Protein AF-A0AAE0ZRP4-F1 (afdb_monomer)

pLDDT: mean 75.65, std 22.18, range [25.92, 97.31]

Secondary structure (DSSP, 8-state):
------SSSTTTSGGG---S---HHHHHHHHHHHHHHHHHTTS------S--------------TTHHHHHHHHHHHHHHHHHHHHHHHSHHHHHHHHHHHGGG---HHHHHHTTT--HHHHHHHHHHIIIIIHHHHHHHHHHHHH-HHHHHHHHHHHHHHHHHHHHHHTT-S-HHHHHHHHHHHHHHHHHHHHHHHHHH-HHHHHHHHHHHHHTS-HHHHHTTT---HHHHHH--------THHHHHHHHHHHHHHTSSS--

Organism: NCBI:txid231223

Foldseek 3Di:
DDDDQDDPCLLQVVPPDPDPDRDLLNVLLVVLVVVVVVVVPVDDDDDDDDDDPDDDDDDDDDDDPPVVVVVVLVSSLVSVLVSLVSCLVPVLSSLVSLVVCLVVDPDLVSVLCVLWFDSQLLCLLSVLCSVPPSVVCSVQVSQLSPDVLLSVLVVQLVVLSVVLSVCVVVVPDDSVVSSVSSLVSLVSSLVSSLVSLCVSPVVSSLSSLLNSLSRGDPVSNVVPPDHHPSCVVRVDPPPCVPPVVVVVVVVVVVVVVVPPPDD

Structure (mmCIF, N/CA/C/O backbone):
data_AF-A0AAE0ZRP4-F1
#
_entry.id   AF-A0AAE0ZRP4-F1
#
loop_
_atom_site.group_PDB
_atom_site.id
_atom_site.type_symbol
_atom_site.label_atom_id
_atom_site.label_alt_id
_atom_site.label_comp_id
_atom_site.label_asym_id
_atom_site.label_entity_id
_atom_site.label_seq_id
_atom_site.pdbx_PDB_ins_code
_atom_site.Cartn_x
_atom_site.Cartn_y
_atom_site.Cartn_z
_atom_site.occupancy
_atom_site.B_iso_or_equiv
_atom_site.auth_seq_id
_atom_site.auth_comp_id
_atom_site.auth_asym_id
_atom_site.auth_atom_id
_atom_site.pdbx_PDB_model_num
ATOM 1 N N . MET A 1 1 ? -15.972 22.258 -17.748 1.00 25.92 1 MET A N 1
ATOM 2 C CA . MET A 1 1 ? -16.116 21.968 -16.303 1.00 25.92 1 MET A CA 1
ATOM 3 C C . MET A 1 1 ? -15.035 20.957 -15.938 1.00 25.92 1 MET A C 1
ATOM 5 O O . MET A 1 1 ? -15.172 19.786 -16.259 1.00 25.92 1 MET A O 1
ATOM 9 N N . GLY A 1 2 ? -13.890 21.456 -15.457 1.00 27.70 2 GLY A N 1
ATOM 10 C CA . GLY A 1 2 ? -12.625 20.715 -15.356 1.00 27.70 2 GLY A CA 1
ATOM 11 C C . GLY A 1 2 ? -12.589 19.756 -14.168 1.00 27.70 2 GLY A C 1
ATOM 12 O O . GLY A 1 2 ? -12.833 20.156 -13.035 1.00 27.70 2 GLY A O 1
ATOM 13 N N . SER A 1 3 ? -12.315 18.486 -14.448 1.00 26.16 3 SER A N 1
ATOM 14 C CA . SER A 1 3 ? -12.360 17.375 -13.498 1.00 26.16 3 SER A CA 1
ATOM 15 C C . SER A 1 3 ? -10.962 17.105 -12.936 1.00 26.16 3 SER A C 1
ATOM 17 O O . SER A 1 3 ? -10.130 16.477 -13.590 1.00 26.16 3 SER A O 1
ATOM 19 N N . THR A 1 4 ? -10.692 17.570 -11.719 1.00 29.89 4 THR A N 1
ATOM 20 C CA . THR A 1 4 ? -9.491 17.236 -10.945 1.00 29.89 4 THR A CA 1
ATOM 21 C C . THR A 1 4 ? -9.508 15.744 -10.594 1.00 29.89 4 THR A C 1
ATOM 23 O O . THR A 1 4 ? -10.299 15.276 -9.784 1.00 29.89 4 THR A O 1
ATOM 26 N N . SER A 1 5 ? -8.665 14.960 -11.266 1.00 32.69 5 SER A N 1
ATOM 27 C CA . SER A 1 5 ? -8.524 13.512 -11.069 1.00 32.69 5 SER A CA 1
ATOM 28 C C . SER A 1 5 ? -7.113 13.183 -10.596 1.00 32.69 5 SER A C 1
ATOM 30 O O . SER A 1 5 ? -6.273 12.805 -11.403 1.00 32.69 5 SER A O 1
ATOM 32 N N . PHE A 1 6 ? -6.836 13.346 -9.306 1.00 32.44 6 PHE A N 1
ATOM 33 C CA . PHE A 1 6 ? -5.519 13.051 -8.736 1.00 32.44 6 PHE A CA 1
ATOM 34 C C . PHE A 1 6 ? -5.673 12.645 -7.279 1.00 32.44 6 PHE A C 1
ATOM 36 O O . PHE A 1 6 ? -5.702 13.496 -6.398 1.00 32.44 6 PHE A O 1
ATOM 43 N N . SER A 1 7 ? -5.817 11.354 -6.994 1.00 31.91 7 SER A N 1
ATOM 44 C CA . SER A 1 7 ? -5.873 10.909 -5.596 1.00 31.91 7 SER A CA 1
ATOM 45 C C . SER A 1 7 ? -5.348 9.498 -5.404 1.00 31.91 7 SER A C 1
ATOM 47 O O . SER A 1 7 ? -5.953 8.710 -4.702 1.00 31.91 7 SER A O 1
ATOM 49 N N . PHE A 1 8 ? -4.212 9.171 -6.013 1.00 34.56 8 PHE A N 1
ATOM 50 C CA . PHE A 1 8 ? -3.500 7.940 -5.640 1.00 34.56 8 PHE A CA 1
ATOM 51 C C . PHE A 1 8 ? -2.034 7.882 -5.989 1.00 34.56 8 PHE A C 1
ATOM 53 O O . PHE A 1 8 ? -1.226 7.229 -5.345 1.00 34.56 8 PHE A O 1
ATOM 60 N N . LEU A 1 9 ? -1.693 8.773 -6.882 1.00 37.59 9 LEU A N 1
ATOM 61 C CA . LEU A 1 9 ? -0.460 9.508 -6.893 1.00 37.59 9 LEU A CA 1
ATOM 62 C C . LEU A 1 9 ? -0.279 10.432 -5.661 1.00 37.59 9 LEU A C 1
ATOM 64 O O . LEU A 1 9 ? 0.295 11.508 -5.767 1.00 37.59 9 LEU A O 1
ATOM 68 N N . LEU A 1 10 ? -0.775 10.035 -4.481 1.00 40.38 10 LEU A N 1
ATOM 69 C CA . LEU A 1 10 ? -0.876 10.880 -3.278 1.00 40.38 10 LEU A CA 1
ATOM 70 C C . LEU A 1 10 ? 0.331 10.802 -2.330 1.00 40.38 10 LEU A C 1
ATOM 72 O O . LEU A 1 10 ? 0.399 11.595 -1.398 1.00 40.38 10 LEU A O 1
ATOM 76 N N . ALA A 1 11 ? 1.284 9.900 -2.578 1.00 38.84 11 ALA A N 1
ATOM 77 C CA . ALA A 1 11 ? 2.626 9.986 -1.991 1.00 38.84 11 ALA A CA 1
ATOM 78 C C . ALA A 1 11 ? 3.696 10.372 -3.030 1.00 38.84 11 ALA A C 1
ATOM 80 O O . ALA A 1 11 ? 4.826 10.672 -2.678 1.00 38.84 11 ALA A O 1
ATOM 81 N N . VAL A 1 12 ? 3.356 10.355 -4.322 1.00 38.06 12 VAL A N 1
ATOM 82 C CA . VAL A 1 12 ? 4.357 10.403 -5.391 1.00 38.06 12 VAL A CA 1
ATOM 83 C C . VAL A 1 12 ? 4.143 11.569 -6.359 1.00 38.06 12 VAL A C 1
ATOM 85 O O . VAL A 1 12 ? 5.090 12.270 -6.658 1.00 38.06 12 VAL A O 1
ATOM 88 N N . LEU A 1 13 ? 2.925 11.921 -6.773 1.00 36.78 13 LEU A N 1
ATOM 89 C CA . LEU A 1 13 ? 2.688 13.133 -7.590 1.00 36.78 13 LEU A CA 1
ATOM 90 C C . LEU A 1 13 ? 2.145 14.313 -6.771 1.00 36.78 13 LEU A C 1
ATOM 92 O O . LEU A 1 13 ? 1.850 15.362 -7.334 1.00 36.78 13 LEU A O 1
ATOM 96 N N . SER A 1 14 ? 2.093 14.206 -5.437 1.00 37.19 14 SER A N 1
ATOM 97 C CA . SER A 1 14 ? 1.834 15.355 -4.550 1.00 37.19 14 SER A CA 1
ATOM 98 C C . SER A 1 14 ? 3.056 16.278 -4.385 1.00 37.19 14 SER A C 1
ATOM 100 O O . SER A 1 14 ? 2.974 17.281 -3.675 1.00 37.19 14 SER A O 1
ATOM 102 N N . LEU A 1 15 ? 4.177 16.003 -5.058 1.00 32.97 15 LEU A N 1
ATOM 103 C CA . LEU A 1 15 ? 5.361 16.871 -5.062 1.00 32.97 15 LEU A CA 1
ATOM 104 C C . LEU A 1 15 ? 5.180 18.167 -5.885 1.00 32.97 15 LEU A C 1
ATOM 106 O O . LEU A 1 15 ? 6.114 18.958 -5.967 1.00 32.97 15 LEU A O 1
ATOM 110 N N . CYS A 1 16 ? 4.013 18.414 -6.502 1.00 29.55 16 CYS A N 1
ATOM 111 C CA . CYS A 1 16 ? 3.812 19.553 -7.416 1.00 29.55 16 CYS A CA 1
ATOM 112 C C . CYS A 1 16 ? 2.519 20.376 -7.224 1.00 29.55 16 CYS A C 1
ATOM 114 O O . CYS A 1 16 ? 2.202 21.183 -8.093 1.00 29.55 16 CYS A O 1
ATOM 116 N N . SER A 1 17 ? 1.778 20.248 -6.116 1.00 30.00 17 SER A N 1
ATOM 117 C CA . SER A 1 17 ? 0.580 21.082 -5.885 1.00 30.00 17 SER A CA 1
ATOM 118 C C . SER A 1 17 ? 0.529 21.699 -4.487 1.00 30.00 17 SER A C 1
ATOM 120 O O . SER A 1 17 ? 0.520 21.000 -3.475 1.00 30.00 17 SER A O 1
ATOM 122 N N . SER A 1 18 ? 0.440 23.027 -4.455 1.00 27.05 18 SER A N 1
ATOM 123 C CA . SER A 1 18 ? 0.272 23.907 -3.297 1.00 27.05 18 SER A CA 1
ATOM 124 C C . SER A 1 18 ? -1.152 23.837 -2.722 1.00 27.05 18 SER A C 1
ATOM 126 O O . SER A 1 18 ? -1.921 24.791 -2.796 1.00 27.05 18 SER A O 1
ATOM 128 N N . VAL A 1 19 ? -1.518 22.694 -2.135 1.00 34.12 19 VAL A N 1
ATOM 129 C CA . VAL A 1 19 ? -2.726 22.562 -1.303 1.00 34.12 19 VAL A CA 1
ATOM 130 C C . VAL A 1 19 ? -2.297 22.384 0.151 1.00 34.12 19 VAL A C 1
ATOM 132 O O . VAL A 1 19 ? -1.420 21.584 0.467 1.00 34.12 19 VAL A O 1
ATOM 135 N N . THR A 1 20 ? -2.905 23.160 1.043 1.00 42.53 20 THR A N 1
ATOM 136 C CA . THR A 1 20 ? -2.497 23.409 2.436 1.00 42.53 20 THR A CA 1
ATOM 137 C C . THR A 1 20 ? -2.677 22.232 3.404 1.00 42.53 20 THR A C 1
ATOM 139 O O . THR A 1 20 ? -2.517 22.405 4.610 1.00 42.53 20 THR A O 1
ATOM 142 N N . SER A 1 21 ? -2.953 21.021 2.917 1.00 55.88 21 SER A N 1
ATOM 143 C CA . SER A 1 21 ? -3.041 19.833 3.766 1.00 55.88 21 SER A CA 1
ATOM 144 C C . SER A 1 21 ? -2.499 18.585 3.069 1.00 55.88 21 SER A C 1
ATOM 146 O O . SER A 1 21 ? -3.222 17.868 2.380 1.00 55.88 21 SER A O 1
ATOM 148 N N . GLN A 1 22 ? -1.202 18.337 3.248 1.00 70.44 22 GLN A N 1
ATOM 149 C CA . GLN A 1 22 ? -0.536 17.113 2.798 1.00 70.44 22 GLN A CA 1
ATOM 150 C C . GLN A 1 22 ? -1.009 15.910 3.632 1.00 70.44 22 GLN A C 1
ATOM 152 O O . GLN A 1 22 ? -1.169 16.031 4.850 1.00 70.44 22 GLN A O 1
ATOM 157 N N . SER A 1 23 ? -1.204 14.754 2.989 1.00 85.88 23 SER A N 1
ATOM 158 C CA . SER A 1 23 ? -1.523 13.488 3.670 1.00 85.88 23 SER A CA 1
ATOM 159 C C . SER A 1 23 ? -0.407 13.077 4.635 1.00 85.88 23 SER A C 1
ATOM 161 O O . SER A 1 23 ? 0.751 13.487 4.484 1.00 85.88 23 SER A O 1
ATOM 163 N N . VAL A 1 24 ? -0.716 12.230 5.621 1.00 87.62 24 VAL A N 1
ATOM 164 C CA . VAL A 1 24 ? 0.313 11.679 6.522 1.00 87.62 24 VAL A CA 1
ATOM 165 C C . VAL A 1 24 ? 1.392 10.924 5.740 1.00 87.62 24 VAL A C 1
ATOM 167 O O . VAL A 1 24 ? 2.578 11.119 6.006 1.00 87.62 24 VAL A O 1
ATOM 170 N N . ALA A 1 25 ? 1.004 10.156 4.717 1.00 84.94 25 ALA A N 1
ATOM 171 C CA . ALA A 1 25 ? 1.939 9.448 3.840 1.00 84.94 25 ALA A CA 1
ATOM 172 C C . ALA A 1 25 ? 2.950 10.400 3.179 1.00 84.94 25 ALA A C 1
ATOM 174 O O . ALA A 1 25 ? 4.154 10.140 3.222 1.00 84.94 25 ALA A O 1
ATOM 175 N N . GLN A 1 26 ? 2.474 11.516 2.612 1.00 84.25 26 GLN A N 1
ATOM 176 C CA . GLN A 1 26 ? 3.333 12.505 1.958 1.00 84.25 26 GLN A CA 1
ATOM 177 C C . GLN A 1 26 ? 4.245 13.206 2.964 1.00 84.25 26 GLN A C 1
ATOM 179 O O . GLN A 1 26 ? 5.432 13.391 2.707 1.00 84.25 26 GLN A O 1
ATOM 184 N N . ASN A 1 27 ? 3.705 13.575 4.125 1.00 88.19 27 ASN A N 1
ATOM 185 C CA . ASN A 1 27 ? 4.479 14.213 5.182 1.00 88.19 27 ASN A CA 1
ATOM 186 C C . ASN A 1 27 ? 5.629 13.318 5.669 1.00 88.19 27 ASN A C 1
ATOM 188 O O . ASN A 1 27 ? 6.740 13.808 5.876 1.00 88.19 27 ASN A O 1
ATOM 192 N N . CYS A 1 28 ? 5.372 12.019 5.832 1.00 90.88 28 CYS A N 1
ATOM 193 C CA . CYS A 1 28 ? 6.386 11.054 6.247 1.00 90.88 28 CYS A CA 1
ATOM 194 C C . CYS A 1 28 ? 7.421 10.791 5.155 1.00 90.88 28 CYS A C 1
ATOM 196 O O . CYS A 1 28 ? 8.613 10.776 5.454 1.00 90.88 28 CYS A O 1
ATOM 198 N N . LEU A 1 29 ? 7.002 10.703 3.890 1.00 89.06 29 LEU A N 1
ATOM 199 C CA . LEU A 1 29 ? 7.938 10.597 2.773 1.00 89.06 29 LEU A CA 1
ATOM 200 C C . LEU A 1 29 ? 8.833 11.842 2.665 1.00 89.06 29 LEU A C 1
ATOM 202 O O . LEU A 1 29 ? 10.046 11.723 2.531 1.00 89.06 29 LEU A O 1
ATOM 206 N N . ASN A 1 30 ? 8.260 13.042 2.784 1.00 87.00 30 ASN A N 1
ATOM 207 C CA . ASN A 1 30 ? 9.013 14.299 2.754 1.00 87.00 30 ASN A CA 1
ATOM 208 C C . ASN A 1 30 ? 9.998 14.409 3.930 1.00 87.00 30 ASN A C 1
ATOM 210 O O . ASN A 1 30 ? 11.083 14.970 3.783 1.00 87.00 30 ASN A O 1
ATOM 214 N N . ALA A 1 31 ? 9.633 13.910 5.114 1.00 86.31 31 ALA A N 1
ATOM 215 C CA . ALA A 1 31 ? 10.554 13.828 6.246 1.00 86.31 31 ALA A CA 1
ATOM 216 C C . ALA A 1 31 ? 11.706 12.856 5.956 1.00 86.31 31 ALA A C 1
ATOM 218 O O . ALA A 1 31 ? 12.861 13.198 6.182 1.00 86.31 31 ALA A O 1
ATOM 219 N N . GLN A 1 32 ? 11.403 11.697 5.377 1.00 85.94 32 GLN A N 1
ATOM 220 C CA . GLN A 1 32 ? 12.401 10.694 5.029 1.00 85.94 32 GLN A CA 1
ATOM 221 C C . GLN A 1 32 ? 13.373 11.169 3.946 1.00 85.94 32 GLN A C 1
ATOM 223 O O . GLN A 1 32 ? 14.578 11.013 4.108 1.00 85.94 32 GLN A O 1
ATOM 228 N N . ILE A 1 33 ? 12.878 11.811 2.884 1.00 84.88 33 ILE A N 1
ATOM 229 C CA . ILE A 1 33 ? 13.731 12.402 1.843 1.00 84.88 33 ILE A CA 1
ATOM 230 C C . ILE A 1 33 ? 14.677 13.439 2.461 1.00 84.88 33 ILE A C 1
ATOM 232 O O . ILE A 1 33 ? 15.867 13.427 2.164 1.00 84.88 33 ILE A O 1
ATOM 236 N N . ARG A 1 34 ? 14.178 14.305 3.357 1.00 84.62 34 ARG A N 1
ATOM 237 C CA . ARG A 1 34 ? 15.021 15.298 4.042 1.00 84.62 34 ARG A CA 1
ATOM 238 C C . ARG A 1 34 ? 16.099 14.659 4.916 1.00 84.62 34 ARG A C 1
ATOM 240 O O . ARG A 1 34 ? 17.236 15.107 4.854 1.00 84.62 34 ARG A O 1
ATOM 247 N N . ASN A 1 35 ? 15.763 13.623 5.682 1.00 83.06 35 ASN A N 1
ATOM 248 C CA . ASN A 1 35 ? 16.735 12.929 6.533 1.00 83.06 35 ASN A CA 1
ATOM 249 C C . ASN A 1 35 ? 17.804 12.216 5.688 1.00 83.06 35 ASN A C 1
ATOM 251 O O . ASN A 1 35 ? 18.991 12.379 5.937 1.00 83.06 35 ASN A O 1
ATOM 255 N N . ASN A 1 36 ? 17.394 11.539 4.611 1.00 78.94 36 ASN A N 1
ATOM 256 C CA . ASN A 1 36 ? 18.314 10.862 3.693 1.00 78.94 36 ASN A CA 1
ATOM 257 C C . ASN A 1 36 ? 19.292 11.832 3.000 1.00 78.94 36 ASN A C 1
ATOM 259 O O . ASN A 1 36 ? 20.404 11.436 2.663 1.00 78.94 36 ASN A O 1
ATOM 263 N N . LEU A 1 37 ? 18.882 13.084 2.755 1.00 75.31 37 LEU A N 1
ATOM 264 C CA . LEU A 1 37 ? 19.761 14.122 2.202 1.00 75.31 37 LEU A CA 1
ATOM 265 C C . LEU A 1 37 ? 20.770 14.638 3.235 1.00 75.31 37 LEU A C 1
ATOM 267 O O . LEU A 1 37 ? 21.893 14.952 2.865 1.00 75.31 37 LEU A O 1
ATOM 271 N N . GLN A 1 38 ? 20.388 14.712 4.511 1.00 72.12 38 GLN A N 1
ATOM 272 C CA . GLN A 1 38 ? 21.292 15.133 5.586 1.00 72.12 38 GLN A CA 1
ATOM 273 C C . GLN A 1 38 ? 22.353 14.070 5.888 1.00 72.12 38 GLN A C 1
ATOM 275 O O . GLN A 1 38 ? 23.510 14.420 6.099 1.00 72.12 38 GLN A O 1
ATOM 280 N N . ASP A 1 39 ? 21.989 12.787 5.833 1.00 61.59 39 ASP A N 1
ATOM 281 C CA . ASP A 1 39 ? 22.931 11.680 6.039 1.00 61.59 39 ASP A CA 1
ATOM 282 C C . ASP A 1 39 ? 23.940 11.540 4.880 1.00 61.59 39 ASP A C 1
ATOM 284 O O . ASP A 1 39 ? 25.055 11.066 5.081 1.00 61.59 39 ASP A O 1
ATOM 288 N N . ALA A 1 40 ? 23.575 11.976 3.667 1.00 59.00 40 ALA A N 1
ATOM 289 C CA . ALA A 1 40 ? 24.455 11.955 2.496 1.00 59.00 40 ALA A CA 1
ATOM 290 C C . ALA A 1 40 ? 25.493 13.095 2.483 1.00 59.00 40 ALA A C 1
ATOM 292 O O . ALA A 1 40 ? 26.534 12.952 1.850 1.00 59.00 40 ALA A O 1
ATOM 293 N N . ASP A 1 41 ? 25.234 14.201 3.187 1.00 53.12 41 ASP A N 1
ATOM 294 C CA . ASP A 1 41 ? 26.126 15.373 3.263 1.00 53.12 41 ASP A CA 1
ATOM 295 C C . ASP A 1 41 ? 27.175 15.243 4.396 1.00 53.12 41 ASP A C 1
ATOM 297 O O . ASP A 1 41 ? 27.969 16.150 4.646 1.00 53.12 41 ASP A O 1
ATOM 301 N N . GLY A 1 42 ? 27.192 14.096 5.092 1.00 49.53 42 GLY A N 1
ATOM 302 C CA . GLY A 1 42 ? 28.190 13.742 6.108 1.00 49.53 42 GLY A CA 1
ATOM 303 C C . GLY A 1 42 ? 29.550 13.304 5.547 1.00 49.53 42 GLY A C 1
ATOM 304 O O . GLY A 1 42 ? 30.520 13.284 6.299 1.00 49.53 42 GLY A O 1
ATOM 305 N N . ASP A 1 43 ? 29.637 13.022 4.242 1.00 45.03 43 ASP A N 1
ATOM 306 C CA . ASP A 1 43 ? 30.870 12.684 3.525 1.00 45.03 43 ASP A CA 1
ATOM 307 C C . ASP A 1 43 ? 30.964 13.500 2.214 1.00 45.03 43 ASP A C 1
ATOM 309 O O . ASP A 1 43 ? 30.432 13.121 1.177 1.00 45.03 43 ASP A O 1
ATOM 313 N N . ASN A 1 44 ? 31.721 14.603 2.258 1.00 35.88 44 ASN A N 1
ATOM 314 C CA . ASN A 1 44 ? 32.228 15.403 1.126 1.00 35.88 44 ASN A CA 1
ATOM 315 C C . ASN A 1 44 ? 31.249 16.231 0.241 1.00 35.88 44 ASN A C 1
ATOM 317 O O . ASN A 1 44 ? 30.710 15.758 -0.750 1.00 35.88 44 ASN A O 1
ATOM 321 N N . ILE A 1 45 ? 31.321 17.555 0.456 1.00 38.94 45 ILE A N 1
ATOM 322 C CA . ILE A 1 45 ? 31.644 18.599 -0.549 1.00 38.94 45 ILE A CA 1
ATOM 323 C C . ILE A 1 45 ? 30.603 18.910 -1.663 1.00 38.94 45 ILE A C 1
ATOM 325 O O . ILE A 1 45 ? 30.464 18.209 -2.657 1.00 38.94 45 ILE A O 1
ATOM 329 N N . ILE A 1 46 ? 30.092 20.152 -1.574 1.00 39.97 46 ILE A N 1
ATOM 330 C CA . ILE A 1 46 ? 29.624 21.065 -2.646 1.00 3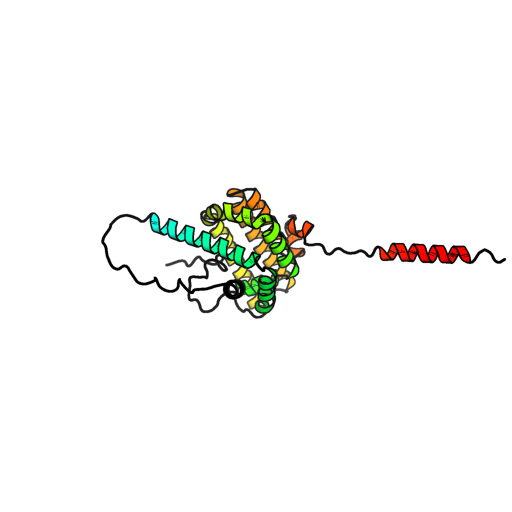9.97 46 ILE A CA 1
ATOM 331 C C . ILE A 1 46 ? 28.228 20.794 -3.235 1.00 39.97 46 ILE A C 1
ATOM 333 O O . ILE A 1 46 ? 28.032 20.230 -4.305 1.00 39.97 46 ILE A O 1
ATOM 337 N N . ASN A 1 47 ? 27.252 21.395 -2.556 1.00 45.94 47 ASN A N 1
ATOM 338 C CA . ASN A 1 47 ? 26.314 22.391 -3.080 1.00 45.94 47 ASN A CA 1
ATOM 339 C C . ASN A 1 47 ? 26.467 22.739 -4.582 1.00 45.94 47 ASN A C 1
ATOM 341 O O . ASN A 1 47 ? 27.170 23.685 -4.941 1.00 45.94 47 ASN A O 1
ATOM 345 N N . ASN A 1 48 ? 25.760 22.023 -5.456 1.00 37.97 48 ASN A N 1
ATOM 346 C CA . ASN A 1 48 ? 25.357 22.561 -6.753 1.00 37.97 48 ASN A CA 1
ATOM 347 C C . ASN A 1 48 ? 24.135 21.805 -7.289 1.00 37.97 48 ASN A C 1
ATOM 349 O O . ASN A 1 48 ? 24.277 20.712 -7.827 1.00 37.97 48 ASN A O 1
ATOM 353 N N . ASN A 1 49 ? 22.937 22.363 -7.076 1.00 37.66 49 ASN A N 1
ATOM 354 C CA . ASN A 1 49 ? 21.811 22.360 -8.031 1.00 37.66 49 ASN A CA 1
ATOM 355 C C . ASN A 1 49 ? 20.538 22.956 -7.408 1.00 37.66 49 ASN A C 1
ATOM 357 O O . ASN A 1 49 ? 19.469 22.353 -7.395 1.00 37.66 49 ASN A O 1
ATOM 361 N N . ASN A 1 50 ? 20.645 24.199 -6.943 1.00 39.97 50 ASN A N 1
ATOM 362 C CA . ASN A 1 50 ? 19.502 25.099 -6.843 1.00 39.97 50 ASN A CA 1
ATOM 363 C C . ASN A 1 50 ? 19.882 26.375 -7.586 1.00 39.97 50 ASN A C 1
ATOM 365 O O . ASN A 1 50 ? 20.460 27.274 -6.987 1.00 39.97 50 ASN A O 1
ATOM 369 N N . ASN A 1 51 ? 19.662 26.380 -8.905 1.00 40.00 51 ASN A N 1
ATOM 370 C CA . ASN A 1 51 ? 19.366 27.552 -9.738 1.00 40.00 51 ASN A CA 1
ATOM 371 C C . ASN A 1 51 ? 19.435 27.156 -11.218 1.00 40.00 51 ASN A C 1
ATOM 373 O O . ASN A 1 51 ? 20.458 27.359 -11.863 1.00 40.00 51 ASN A O 1
ATOM 377 N N . ASN A 1 52 ? 18.340 26.624 -11.771 1.00 32.50 52 ASN A N 1
ATOM 378 C CA . ASN A 1 52 ? 18.001 26.941 -13.162 1.00 32.50 52 ASN A CA 1
ATOM 379 C C . ASN A 1 52 ? 16.506 26.739 -13.465 1.00 32.50 52 ASN A C 1
ATOM 381 O O . ASN A 1 52 ? 16.107 25.903 -14.267 1.00 32.50 52 ASN A O 1
ATOM 385 N N . LEU A 1 53 ? 15.667 27.525 -12.793 1.00 35.78 53 LEU A N 1
ATOM 386 C CA . LEU A 1 53 ? 14.301 27.817 -13.233 1.00 35.78 53 LEU A CA 1
ATOM 387 C C . LEU A 1 53 ? 14.232 29.326 -13.465 1.00 35.78 53 LEU A C 1
ATOM 389 O O . LEU A 1 53 ? 13.735 30.057 -12.619 1.00 35.78 53 LEU A O 1
ATOM 393 N N . ASN A 1 54 ? 14.871 29.783 -14.546 1.00 37.09 54 ASN A N 1
ATOM 394 C CA . ASN A 1 54 ? 14.601 31.053 -15.226 1.00 37.09 54 ASN A CA 1
ATOM 395 C C . ASN A 1 54 ? 15.522 31.190 -16.448 1.00 37.09 54 ASN A C 1
ATOM 397 O O . ASN A 1 54 ? 16.499 31.931 -16.410 1.00 37.09 54 ASN A O 1
ATOM 401 N N . ASN A 1 55 ? 15.198 30.498 -17.539 1.00 36.97 55 ASN A N 1
ATOM 402 C CA . ASN A 1 55 ? 15.342 31.070 -18.875 1.00 36.97 55 ASN A CA 1
ATOM 403 C C . ASN A 1 55 ? 14.530 30.235 -19.866 1.00 36.97 55 ASN A C 1
ATOM 405 O O . ASN A 1 55 ? 14.709 29.025 -19.918 1.00 36.97 55 ASN A O 1
ATOM 409 N N . ASP A 1 56 ? 13.592 30.878 -20.557 1.00 34.44 56 ASP A N 1
ATOM 410 C CA . ASP A 1 56 ? 13.468 30.822 -22.019 1.00 34.44 56 ASP A CA 1
ATOM 411 C C . ASP A 1 56 ? 12.138 31.460 -22.429 1.00 34.44 56 ASP A C 1
ATOM 413 O O . ASP A 1 56 ? 11.083 30.832 -22.518 1.00 34.44 56 ASP A O 1
ATOM 417 N N . ASN A 1 57 ? 12.213 32.769 -22.671 1.00 40.53 57 ASN A N 1
ATOM 418 C CA . ASN A 1 57 ? 11.252 33.469 -23.504 1.00 40.53 57 ASN A CA 1
ATOM 419 C C . ASN A 1 57 ? 11.679 33.313 -24.970 1.00 40.53 57 ASN A C 1
ATOM 421 O O . ASN A 1 57 ? 12.798 33.667 -25.328 1.00 40.53 57 ASN A O 1
ATOM 425 N N . ASN A 1 58 ? 10.713 32.909 -25.795 1.00 41.56 58 ASN A N 1
ATOM 426 C CA . ASN A 1 58 ? 10.652 33.055 -27.250 1.00 41.56 58 ASN A CA 1
ATOM 427 C C . ASN A 1 58 ? 11.739 32.371 -28.095 1.00 41.56 58 ASN A C 1
ATOM 429 O O . ASN A 1 58 ? 12.767 32.961 -28.411 1.00 41.56 58 ASN A O 1
ATOM 433 N N . ASN A 1 59 ? 11.356 31.251 -28.718 1.00 40.56 59 ASN A N 1
ATOM 434 C CA .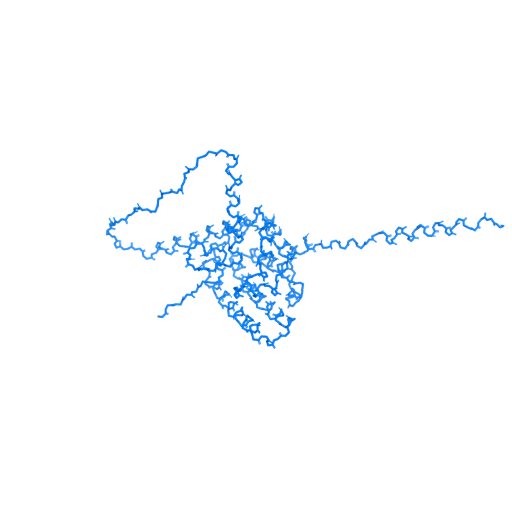 ASN A 1 59 ? 11.262 31.282 -30.174 1.00 40.56 59 ASN A CA 1
ATOM 435 C C . ASN A 1 59 ? 10.162 30.378 -30.740 1.00 40.56 59 ASN A C 1
ATOM 437 O O . ASN A 1 59 ? 9.919 29.258 -30.306 1.00 40.56 59 ASN A O 1
ATOM 441 N N . ASN A 1 60 ? 9.504 30.973 -31.724 1.00 53.22 60 ASN A N 1
ATOM 442 C CA . ASN A 1 60 ? 8.390 30.522 -32.534 1.00 53.22 60 ASN A CA 1
ATOM 443 C C . ASN A 1 60 ? 8.710 29.185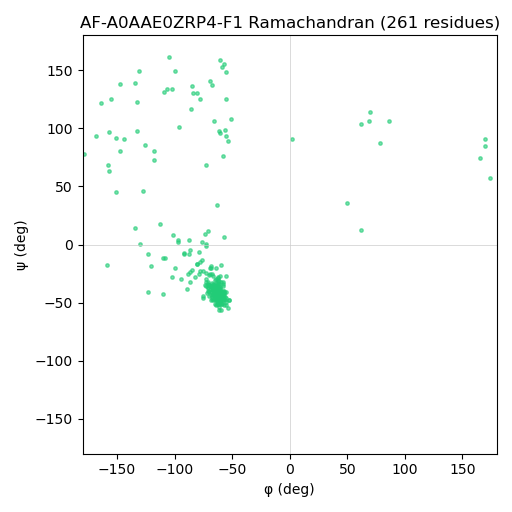 -33.232 1.00 53.22 60 ASN A C 1
ATOM 445 O O . ASN A 1 60 ? 9.696 29.095 -33.963 1.00 53.22 60 ASN A O 1
ATOM 449 N N . GLY A 1 61 ? 7.869 28.171 -33.038 1.00 35.12 61 GLY A N 1
ATOM 450 C CA . GLY A 1 61 ? 8.037 26.850 -33.640 1.00 35.12 61 GLY A CA 1
ATOM 451 C C . GLY A 1 61 ? 6.780 26.012 -33.469 1.00 35.12 61 GLY A C 1
ATOM 452 O O . GLY A 1 61 ? 6.575 25.381 -32.439 1.00 35.12 61 GLY A O 1
ATOM 453 N N . ASN A 1 62 ? 5.922 26.079 -34.482 1.00 51.84 62 ASN A N 1
ATOM 454 C CA . ASN A 1 62 ? 4.787 25.193 -34.700 1.00 51.84 62 ASN A CA 1
ATOM 455 C C . ASN A 1 62 ? 5.270 23.724 -34.721 1.00 51.84 62 ASN A C 1
ATOM 457 O O . ASN A 1 62 ? 6.378 23.474 -35.187 1.00 51.84 62 ASN A O 1
ATOM 461 N N . ASP A 1 63 ? 4.416 22.802 -34.269 1.00 54.28 63 ASP A N 1
ATOM 462 C CA . ASP A 1 63 ? 4.629 21.353 -34.072 1.00 54.28 63 ASP A CA 1
ATOM 463 C C . ASP A 1 63 ? 5.231 20.946 -32.712 1.00 54.28 63 ASP A C 1
ATOM 465 O O . ASP A 1 63 ? 6.423 21.114 -32.484 1.00 54.28 63 ASP A O 1
ATOM 469 N N . ASN A 1 64 ? 4.402 20.367 -31.817 1.00 44.69 64 ASN A N 1
ATOM 470 C CA . ASN A 1 64 ? 4.703 19.157 -31.011 1.00 44.69 64 ASN A CA 1
ATOM 471 C C . ASN A 1 64 ? 3.734 18.936 -29.824 1.00 44.69 64 ASN A C 1
ATOM 473 O O . ASN A 1 64 ? 4.116 19.022 -28.660 1.00 44.69 64 ASN A O 1
ATOM 477 N N . ASN A 1 65 ? 2.499 18.497 -30.096 1.00 46.53 65 ASN A N 1
ATOM 478 C CA . ASN A 1 65 ? 1.604 17.946 -29.056 1.00 46.53 65 ASN A CA 1
ATOM 479 C C . ASN A 1 65 ? 2.025 16.538 -28.557 1.00 46.53 65 ASN A C 1
ATOM 481 O O . ASN A 1 65 ? 1.376 15.962 -27.685 1.00 46.53 65 ASN A O 1
ATOM 485 N N . GLY A 1 66 ? 3.096 15.955 -29.113 1.00 48.56 66 GLY A N 1
ATOM 486 C CA . GLY A 1 66 ? 3.605 14.631 -28.730 1.00 48.56 66 GLY A CA 1
ATOM 487 C C . GLY A 1 66 ? 4.618 14.633 -27.577 1.00 48.56 66 GLY A C 1
ATOM 488 O O . GLY A 1 66 ? 4.718 13.636 -26.865 1.00 48.56 66 GLY A O 1
ATOM 489 N N . ASN A 1 67 ? 5.343 15.738 -27.361 1.00 52.00 67 ASN A N 1
ATOM 490 C CA . ASN A 1 67 ? 6.512 15.756 -26.469 1.00 52.00 67 ASN A CA 1
ATOM 491 C C . ASN A 1 67 ? 6.153 16.019 -24.996 1.00 52.00 67 ASN A C 1
ATOM 493 O O . ASN A 1 67 ? 6.771 15.467 -24.089 1.00 52.00 67 ASN A O 1
ATOM 497 N N . GLU A 1 68 ? 5.107 16.807 -24.742 1.00 55.91 68 GLU A N 1
ATOM 498 C CA . GLU A 1 68 ? 4.693 17.170 -23.381 1.00 55.91 68 GLU A CA 1
ATOM 499 C C . GLU A 1 68 ? 4.162 15.957 -22.594 1.00 55.91 68 GLU A C 1
ATOM 501 O O . GLU A 1 68 ? 4.462 15.783 -21.412 1.00 55.91 68 GLU A O 1
ATOM 506 N N . ASN A 1 69 ? 3.453 15.046 -23.268 1.00 58.97 69 ASN A N 1
ATOM 507 C CA . ASN A 1 69 ? 2.949 13.816 -22.652 1.00 58.97 69 ASN A CA 1
ATOM 508 C C . ASN A 1 69 ? 4.074 12.834 -22.285 1.00 58.97 69 ASN A C 1
ATOM 510 O O . ASN A 1 69 ? 3.996 12.191 -21.239 1.00 58.97 69 ASN A O 1
ATOM 514 N N . GLN A 1 70 ? 5.134 12.742 -23.096 1.00 59.28 70 GLN A N 1
ATOM 515 C CA . GLN A 1 70 ? 6.275 11.866 -22.804 1.00 59.28 70 GLN A CA 1
ATOM 516 C C . GLN A 1 70 ? 7.132 12.398 -21.646 1.00 59.28 70 GLN A C 1
ATOM 518 O O . GLN A 1 70 ? 7.496 11.626 -20.759 1.00 59.28 70 GLN A O 1
ATOM 523 N N . ILE A 1 71 ? 7.381 13.712 -21.599 1.00 61.34 71 ILE A N 1
ATOM 524 C CA . ILE A 1 71 ? 8.140 14.361 -20.515 1.00 61.34 71 ILE A CA 1
ATOM 525 C C . ILE A 1 71 ? 7.403 14.228 -19.174 1.00 61.34 71 ILE A C 1
ATOM 527 O O . ILE A 1 71 ? 8.002 13.873 -18.157 1.00 61.34 71 ILE A O 1
ATOM 531 N N . ASN A 1 72 ? 6.086 14.450 -19.169 1.00 65.12 72 ASN A N 1
ATOM 532 C CA . ASN A 1 72 ? 5.269 14.314 -17.963 1.00 65.12 72 ASN A CA 1
ATOM 533 C C . ASN A 1 72 ? 5.208 12.866 -17.454 1.00 65.12 72 ASN A C 1
ATOM 535 O O . ASN A 1 72 ? 5.198 12.638 -16.243 1.00 65.12 72 ASN A O 1
ATOM 539 N N . GLN A 1 73 ? 5.201 11.886 -18.361 1.00 62.31 73 GLN A N 1
ATOM 540 C CA . GLN A 1 73 ? 5.198 10.471 -17.998 1.00 62.31 73 GLN A CA 1
ATOM 541 C C . GLN A 1 73 ? 6.537 10.024 -17.402 1.00 62.31 73 GLN A C 1
ATOM 543 O O . GLN A 1 73 ? 6.538 9.352 -16.373 1.00 62.31 73 GLN A O 1
ATOM 548 N N . GLN A 1 74 ? 7.661 10.422 -18.002 1.00 64.06 74 GLN A N 1
ATOM 549 C CA . GLN A 1 74 ? 8.990 10.079 -17.490 1.00 64.06 74 GLN A CA 1
ATOM 550 C C . GLN A 1 74 ? 9.228 10.686 -16.103 1.00 64.06 74 GLN A C 1
ATOM 552 O O . GLN A 1 74 ? 9.660 9.996 -15.185 1.00 64.06 74 GLN A O 1
ATOM 557 N N . ARG A 1 75 ? 8.798 11.936 -15.895 1.00 74.06 75 ARG A N 1
ATOM 558 C CA . ARG A 1 75 ? 8.821 12.562 -14.569 1.00 74.06 75 ARG A CA 1
ATOM 559 C C . ARG A 1 75 ? 7.984 11.789 -13.547 1.00 74.06 75 ARG A C 1
ATOM 561 O O . ARG A 1 75 ? 8.403 11.652 -12.404 1.00 74.06 75 ARG A O 1
ATOM 568 N N . ALA A 1 76 ? 6.802 11.295 -13.917 1.00 72.75 76 ALA A N 1
ATOM 569 C CA . ALA A 1 76 ? 5.976 10.519 -12.993 1.00 72.75 76 ALA A CA 1
ATOM 570 C C . ALA A 1 76 ? 6.636 9.177 -12.616 1.00 72.75 76 ALA A C 1
ATOM 572 O O . ALA A 1 76 ? 6.571 8.775 -11.453 1.00 72.75 76 ALA A O 1
ATOM 573 N N . GLU A 1 77 ? 7.294 8.515 -13.568 1.00 76.25 77 GLU A N 1
ATOM 574 C CA . GLU A 1 77 ? 8.071 7.290 -13.343 1.00 76.25 77 GLU A CA 1
ATOM 575 C C . GLU A 1 77 ? 9.230 7.524 -12.368 1.00 76.25 77 GLU A C 1
ATOM 577 O O . GLU A 1 77 ? 9.278 6.868 -11.323 1.00 76.25 77 GLU A O 1
ATOM 582 N N . ASP A 1 78 ? 10.084 8.511 -12.647 1.00 78.56 78 ASP A N 1
ATOM 583 C CA . ASP A 1 78 ? 11.259 8.828 -11.828 1.00 78.56 78 ASP A CA 1
ATOM 584 C C . ASP A 1 78 ? 10.861 9.148 -10.387 1.00 78.56 78 ASP A C 1
ATOM 586 O O . ASP A 1 78 ? 11.435 8.630 -9.427 1.00 78.56 78 ASP A O 1
ATOM 590 N N . VAL A 1 79 ? 9.815 9.959 -10.224 1.00 81.25 79 VAL A N 1
ATOM 591 C CA . VAL A 1 79 ? 9.308 10.319 -8.901 1.00 81.25 79 VAL A CA 1
ATOM 592 C C . VAL A 1 79 ? 8.738 9.096 -8.168 1.00 81.25 79 VAL A C 1
ATOM 594 O O . VAL A 1 79 ? 8.913 8.974 -6.954 1.00 81.25 79 VAL A O 1
ATOM 597 N N . THR A 1 80 ? 8.096 8.159 -8.879 1.00 80.50 80 THR A N 1
ATOM 598 C CA . THR A 1 80 ? 7.555 6.929 -8.271 1.00 80.50 80 THR A CA 1
ATOM 599 C C . THR A 1 80 ? 8.653 6.013 -7.774 1.00 80.50 80 THR A C 1
ATOM 601 O O . THR A 1 80 ? 8.593 5.550 -6.633 1.00 80.50 80 THR A O 1
ATOM 604 N N . ILE A 1 81 ? 9.675 5.789 -8.596 1.00 82.50 81 ILE A N 1
ATOM 605 C CA . ILE A 1 81 ? 10.821 4.967 -8.214 1.00 82.50 81 ILE A CA 1
ATOM 606 C C . ILE A 1 81 ? 11.555 5.615 -7.040 1.00 82.50 81 ILE A C 1
ATOM 608 O O . ILE A 1 81 ? 11.772 4.946 -6.032 1.00 82.50 81 ILE A O 1
ATOM 612 N N . ALA A 1 82 ? 11.852 6.915 -7.114 1.00 83.38 82 ALA A N 1
ATOM 613 C CA . ALA A 1 82 ? 12.547 7.636 -6.050 1.00 83.38 82 ALA A CA 1
ATOM 614 C C . ALA A 1 82 ? 11.800 7.569 -4.707 1.00 83.38 82 ALA A C 1
ATOM 616 O O . ALA A 1 82 ? 12.425 7.458 -3.652 1.00 83.38 82 ALA A O 1
ATOM 617 N N . ALA A 1 83 ? 10.465 7.590 -4.721 1.00 83.88 83 ALA A N 1
ATOM 618 C CA . ALA A 1 83 ? 9.677 7.428 -3.506 1.00 83.88 83 ALA A CA 1
ATOM 619 C C . ALA A 1 83 ? 9.810 6.019 -2.910 1.00 83.88 83 ALA A C 1
ATOM 621 O O . ALA A 1 83 ? 10.075 5.895 -1.714 1.00 83.88 83 ALA A O 1
ATOM 622 N N . PHE A 1 84 ? 9.677 4.965 -3.725 1.00 85.00 84 PHE A N 1
ATOM 623 C CA . PHE A 1 84 ? 9.880 3.590 -3.257 1.00 85.00 84 PHE A CA 1
ATOM 624 C C . PHE A 1 84 ? 11.301 3.366 -2.745 1.00 85.00 84 PHE A C 1
ATOM 626 O O . PHE A 1 84 ? 11.482 2.770 -1.689 1.00 85.00 84 PHE A O 1
ATOM 633 N N . GLU A 1 85 ? 12.306 3.878 -3.451 1.00 89.56 85 GLU A N 1
ATOM 634 C CA . GLU A 1 85 ? 13.699 3.821 -3.015 1.00 89.56 85 GLU A CA 1
ATOM 635 C C . GLU A 1 85 ? 13.910 4.542 -1.688 1.00 89.56 85 GLU A C 1
ATOM 637 O O . GLU A 1 85 ? 14.532 3.986 -0.785 1.00 89.56 85 GLU A O 1
ATOM 642 N N . SER A 1 86 ? 13.375 5.757 -1.555 1.00 89.56 86 SER A N 1
ATOM 643 C CA . SER A 1 86 ? 13.470 6.541 -0.326 1.00 89.56 86 SER A CA 1
ATOM 644 C C . SER A 1 86 ? 12.864 5.781 0.848 1.00 89.56 86 SER A C 1
ATOM 646 O O . SER A 1 86 ? 13.533 5.640 1.871 1.00 89.56 86 SER A O 1
ATOM 648 N N . ILE A 1 87 ? 11.659 5.219 0.670 1.00 89.81 87 ILE A N 1
ATOM 649 C CA . ILE A 1 87 ? 10.996 4.393 1.685 1.00 89.81 87 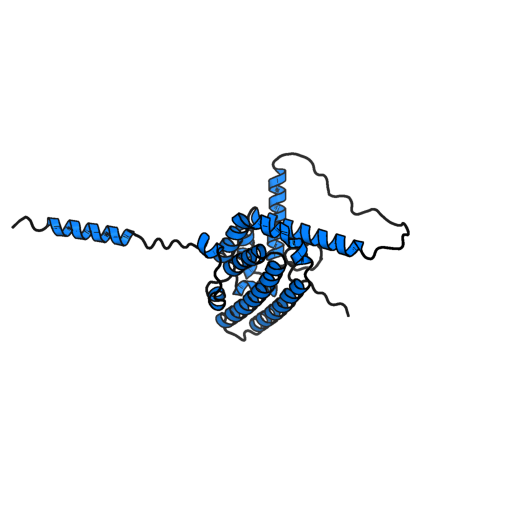ILE A CA 1
ATOM 650 C C . ILE A 1 87 ? 11.856 3.176 2.014 1.00 89.81 87 ILE A C 1
ATOM 652 O O . ILE A 1 87 ? 12.141 2.935 3.182 1.00 89.81 87 ILE A O 1
ATOM 656 N N . CYS A 1 88 ? 12.323 2.442 1.005 1.00 93.69 88 CYS A N 1
ATOM 657 C CA . CYS A 1 88 ? 13.059 1.199 1.202 1.00 93.69 88 CYS A CA 1
ATOM 658 C C . CYS A 1 88 ? 14.446 1.366 1.824 1.00 93.69 88 CYS A C 1
ATOM 660 O O . CYS A 1 88 ? 14.936 0.413 2.426 1.00 93.69 88 CYS A O 1
ATOM 662 N N . ARG A 1 89 ? 15.058 2.557 1.764 1.00 93.38 89 ARG A N 1
ATOM 663 C CA . ARG A 1 89 ? 16.280 2.847 2.534 1.00 93.38 89 ARG A CA 1
ATOM 664 C C . ARG A 1 89 ? 16.052 2.752 4.042 1.00 93.38 89 ARG A C 1
ATOM 666 O O . ARG A 1 89 ? 16.971 2.380 4.762 1.00 93.38 89 ARG A O 1
ATOM 673 N N . ASN A 1 90 ? 14.856 3.103 4.522 1.00 93.06 90 ASN A N 1
ATOM 674 C CA . ASN A 1 90 ? 14.526 3.059 5.946 1.00 93.06 90 ASN A CA 1
ATOM 675 C C . ASN A 1 90 ? 13.008 2.970 6.181 1.00 93.06 90 ASN A C 1
ATOM 677 O O . ASN A 1 90 ? 12.360 3.919 6.637 1.00 93.06 90 ASN A O 1
ATOM 681 N N . TYR A 1 91 ? 12.416 1.833 5.823 1.00 93.25 91 TYR A N 1
ATOM 682 C CA . TYR A 1 91 ? 10.962 1.684 5.867 1.00 93.25 91 TYR A CA 1
ATOM 683 C C . TYR A 1 91 ? 10.424 1.695 7.309 1.00 93.25 91 TYR A C 1
ATOM 685 O O . TYR A 1 91 ? 9.295 2.124 7.535 1.00 93.25 91 TYR A O 1
ATOM 693 N N . GLU A 1 92 ? 11.236 1.315 8.299 1.00 94.50 92 GLU A N 1
ATOM 694 C CA . GLU A 1 92 ? 10.883 1.364 9.723 1.00 94.50 92 GLU A CA 1
ATOM 695 C C . GLU A 1 92 ? 10.619 2.799 10.200 1.00 94.50 92 GLU A C 1
ATOM 697 O O . GLU A 1 92 ? 9.612 3.062 10.867 1.00 94.50 92 GLU A O 1
ATOM 702 N N . ASN A 1 93 ? 11.467 3.758 9.810 1.00 93.81 93 ASN A N 1
ATOM 703 C CA . ASN A 1 93 ? 11.258 5.172 10.126 1.00 93.81 93 ASN A CA 1
ATOM 704 C C . ASN A 1 93 ? 10.026 5.741 9.415 1.00 93.81 93 ASN A C 1
ATOM 706 O O . ASN A 1 93 ? 9.271 6.513 10.014 1.00 93.81 93 ASN A O 1
ATOM 710 N N . TYR A 1 94 ? 9.792 5.343 8.161 1.00 92.06 94 TYR A N 1
ATOM 711 C CA . TYR A 1 94 ? 8.583 5.722 7.429 1.00 92.06 94 TYR A CA 1
ATOM 712 C C . TYR A 1 94 ? 7.318 5.257 8.158 1.00 92.06 94 TYR A C 1
ATOM 714 O O . TYR A 1 94 ? 6.423 6.061 8.423 1.00 92.06 94 TYR A O 1
ATOM 722 N N . ILE A 1 95 ? 7.269 3.976 8.534 1.00 92.69 95 ILE A N 1
ATOM 723 C CA . ILE A 1 95 ? 6.131 3.375 9.237 1.00 92.69 95 ILE A CA 1
ATOM 724 C C . ILE A 1 95 ? 5.956 4.000 10.620 1.00 92.69 95 ILE A C 1
ATOM 726 O O . ILE A 1 95 ? 4.832 4.317 10.997 1.00 92.69 95 ILE A O 1
ATOM 730 N N . THR A 1 96 ? 7.045 4.248 11.350 1.00 95.75 96 THR A N 1
ATOM 731 C CA . THR A 1 96 ? 7.000 4.905 12.666 1.00 95.75 96 THR A CA 1
ATOM 732 C C . THR A 1 96 ? 6.436 6.321 12.565 1.00 95.75 96 THR A C 1
ATOM 734 O O . THR A 1 96 ? 5.584 6.713 13.362 1.00 95.75 96 THR A O 1
ATOM 737 N N . CYS A 1 97 ? 6.852 7.087 11.553 1.00 94.44 97 CYS A N 1
ATOM 738 C CA . CYS A 1 97 ? 6.254 8.389 11.278 1.00 94.44 97 CYS A CA 1
ATOM 739 C C . CYS A 1 97 ? 4.759 8.263 10.961 1.00 94.44 97 CYS A C 1
ATOM 741 O O . CYS A 1 97 ? 3.954 9.054 11.459 1.00 94.44 97 CYS A O 1
ATOM 743 N N . PHE A 1 98 ? 4.396 7.281 10.135 1.00 91.75 98 PHE A N 1
ATOM 744 C CA . PHE A 1 98 ? 3.023 7.068 9.706 1.00 91.75 98 PHE A CA 1
ATOM 745 C C . PHE A 1 98 ? 2.124 6.728 10.900 1.00 91.75 98 PHE A C 1
ATOM 747 O O . PHE A 1 98 ? 1.140 7.423 11.129 1.00 91.75 98 PHE A O 1
ATOM 754 N N . GLU A 1 99 ? 2.510 5.753 11.723 1.00 94.50 99 GLU A N 1
ATOM 755 C CA . GLU A 1 99 ? 1.810 5.356 12.949 1.00 94.50 99 GLU A CA 1
ATOM 756 C C . GLU A 1 99 ? 1.633 6.525 13.928 1.00 94.50 99 GLU A C 1
ATOM 758 O O . GLU A 1 99 ? 0.534 6.738 14.435 1.00 94.50 99 GLU A O 1
ATOM 763 N N . GLY A 1 100 ? 2.681 7.324 14.159 1.00 95.31 100 GLY A N 1
ATOM 764 C CA . GLY A 1 100 ? 2.614 8.444 15.101 1.00 95.31 100 GLY A CA 1
ATOM 765 C C . GLY A 1 100 ? 1.727 9.605 14.636 1.00 95.31 100 GLY A C 1
ATOM 766 O O . GLY A 1 100 ? 1.212 10.361 15.459 1.00 95.31 100 GLY A O 1
ATOM 767 N N . ARG A 1 101 ? 1.540 9.775 13.322 1.00 94.12 101 ARG A N 1
ATOM 768 C CA . ARG A 1 101 ? 0.783 10.902 12.747 1.00 94.12 101 ARG A CA 1
ATOM 769 C C . ARG A 1 101 ? -0.622 10.534 12.297 1.00 94.12 101 ARG A C 1
ATOM 771 O O . ARG A 1 101 ? -1.490 11.405 12.283 1.00 94.12 101 ARG A O 1
ATOM 778 N N . LEU A 1 102 ? -0.853 9.279 11.920 1.00 92.00 102 LEU A N 1
ATOM 779 C CA . LEU A 1 102 ? -2.119 8.833 11.350 1.00 92.00 102 LEU A CA 1
ATOM 780 C C . LEU A 1 102 ? -3.322 9.110 12.269 1.00 92.00 102 LEU A C 1
ATOM 782 O O . LEU A 1 102 ? -4.282 9.698 11.765 1.00 92.00 102 LEU A O 1
ATOM 786 N N . PRO A 1 103 ? -3.285 8.811 13.587 1.00 93.94 103 PRO A N 1
ATOM 787 C CA . PRO A 1 103 ? -4.408 9.066 14.497 1.00 93.94 103 PRO A CA 1
ATOM 788 C C . PRO A 1 103 ? -4.750 10.551 14.672 1.00 93.94 103 PRO A C 1
ATOM 790 O O . PRO A 1 103 ? -5.855 10.886 15.087 1.00 93.94 103 PRO A O 1
ATOM 793 N N . LEU A 1 104 ? -3.809 11.448 14.361 1.00 93.56 104 LEU A N 1
ATOM 794 C CA . LEU A 1 104 ? -3.961 12.896 14.524 1.00 93.56 104 LEU A CA 1
ATOM 795 C C . LEU A 1 104 ? -4.504 13.584 13.263 1.00 93.56 104 LEU A C 1
ATOM 797 O O . LEU A 1 104 ? -4.794 14.781 13.286 1.00 93.56 104 LEU A O 1
ATOM 801 N N . SER A 1 105 ? -4.606 12.861 12.145 1.00 90.88 105 SER A N 1
ATOM 802 C CA . SER A 1 105 ? -5.029 13.441 10.874 1.00 90.88 105 SER A CA 1
ATOM 803 C C . SER A 1 105 ? -6.548 13.489 10.733 1.00 90.88 105 SER A C 1
ATOM 805 O O . SER A 1 105 ? -7.254 12.511 10.972 1.00 90.88 105 SER A O 1
ATOM 807 N N . ASN A 1 106 ? -7.036 14.626 10.239 1.00 89.44 106 ASN A N 1
ATOM 808 C CA . ASN A 1 106 ? -8.436 14.826 9.863 1.00 89.44 106 ASN A CA 1
ATOM 809 C C . ASN A 1 106 ? -8.685 14.639 8.357 1.00 89.44 106 ASN A C 1
ATOM 811 O O . ASN A 1 106 ? -9.808 14.832 7.891 1.00 89.44 106 ASN A O 1
ATOM 815 N N . GLN A 1 107 ? -7.658 14.281 7.581 1.00 88.75 107 GLN A N 1
ATOM 816 C CA . GLN A 1 107 ? -7.817 14.049 6.147 1.00 88.75 107 GLN A CA 1
ATOM 817 C C . GLN A 1 107 ? -8.680 12.803 5.897 1.00 88.75 107 GLN A C 1
ATOM 819 O O . GLN A 1 107 ? -8.458 11.781 6.548 1.00 88.75 107 GLN A O 1
ATOM 824 N N . PRO A 1 108 ? -9.623 12.827 4.935 1.00 87.00 108 PRO A N 1
ATOM 825 C CA . PRO A 1 108 ? -10.484 11.679 4.644 1.00 87.00 108 PRO A CA 1
ATOM 826 C C . PRO A 1 108 ? -9.714 10.380 4.381 1.00 87.00 108 PRO A C 1
ATOM 828 O O . PRO A 1 108 ? -10.019 9.352 4.978 1.00 87.00 108 PRO A O 1
ATOM 831 N N . ALA A 1 109 ? -8.678 10.434 3.539 1.00 88.44 109 ALA A N 1
ATOM 832 C CA . ALA A 1 109 ? -7.861 9.264 3.228 1.00 88.44 109 ALA A CA 1
ATOM 833 C C . ALA A 1 109 ? -7.134 8.720 4.467 1.00 88.44 109 ALA A C 1
ATOM 835 O O . ALA A 1 109 ? -7.112 7.513 4.681 1.00 88.44 109 ALA A O 1
ATOM 836 N N . ASP A 1 110 ? -6.602 9.599 5.317 1.00 91.25 110 ASP A N 1
ATOM 837 C CA . ASP A 1 110 ? -5.898 9.194 6.534 1.00 91.25 110 ASP A CA 1
ATOM 838 C C . ASP A 1 110 ? -6.868 8.574 7.553 1.00 91.25 110 ASP A C 1
ATOM 840 O O . ASP A 1 110 ? -6.575 7.530 8.128 1.00 91.25 110 ASP A O 1
ATOM 844 N N . ARG A 1 111 ? -8.067 9.146 7.715 1.00 91.25 111 ARG A N 1
ATOM 845 C CA . ARG A 1 111 ? -9.121 8.586 8.579 1.00 91.25 111 ARG A CA 1
ATOM 846 C C . ARG A 1 111 ? -9.632 7.236 8.097 1.00 91.25 111 ARG A C 1
ATOM 848 O O . ARG A 1 111 ? -9.930 6.374 8.913 1.00 91.25 111 ARG A O 1
ATOM 855 N N . PHE A 1 112 ? -9.714 7.035 6.784 1.00 93.38 112 PHE A N 1
ATOM 856 C CA . PHE A 1 112 ? -9.977 5.714 6.222 1.00 93.38 112 PHE A CA 1
ATOM 857 C C . PHE A 1 112 ? -8.847 4.736 6.558 1.00 93.38 112 PHE A C 1
ATOM 859 O O . PHE A 1 112 ? -9.108 3.620 6.995 1.00 93.38 112 PHE A O 1
ATOM 866 N N . LEU A 1 113 ? -7.588 5.156 6.396 1.00 91.44 113 LEU A N 1
ATOM 867 C CA . LEU A 1 113 ? -6.429 4.310 6.675 1.00 91.44 113 LEU A CA 1
ATOM 868 C C . LEU A 1 113 ? -6.326 3.923 8.155 1.00 91.44 113 LEU A C 1
ATOM 870 O O . LEU A 1 113 ? -5.887 2.812 8.430 1.00 91.44 113 LEU A O 1
ATOM 874 N N . GLN A 1 114 ? -6.796 4.751 9.096 1.00 91.81 114 GLN A N 1
ATOM 875 C CA . GLN A 1 114 ? -6.880 4.383 10.522 1.00 91.81 114 GLN A CA 1
ATOM 876 C C . GLN A 1 114 ? -7.682 3.093 10.769 1.00 91.81 114 GLN A C 1
ATOM 878 O O . GLN A 1 114 ? -7.428 2.411 11.755 1.00 91.81 114 GLN A O 1
ATOM 883 N N . LEU A 1 115 ? -8.629 2.744 9.889 1.00 91.44 115 LEU A N 1
ATOM 884 C CA . LEU A 1 115 ? -9.451 1.537 10.031 1.00 91.44 115 LEU A CA 1
ATOM 885 C C . LEU A 1 115 ? -8.724 0.254 9.608 1.00 91.44 115 LEU A C 1
ATOM 887 O O . LEU A 1 115 ? -9.090 -0.827 10.053 1.00 91.44 115 LEU A O 1
ATOM 891 N N . VAL A 1 116 ? -7.732 0.354 8.721 1.00 90.06 116 VAL A N 1
ATOM 892 C CA . VAL A 1 116 ? -7.095 -0.813 8.075 1.00 90.06 116 VAL A CA 1
ATOM 893 C C . VAL A 1 116 ? -5.588 -0.885 8.298 1.00 90.06 116 VAL A C 1
ATOM 895 O O . VAL A 1 116 ? -4.960 -1.879 7.936 1.00 90.06 116 VAL A O 1
ATOM 898 N N . PHE A 1 117 ? -4.997 0.153 8.886 1.00 90.62 117 PHE A N 1
ATOM 899 C CA . PHE A 1 117 ? -3.579 0.210 9.196 1.00 90.62 117 PHE A CA 1
ATOM 900 C C . PHE A 1 117 ? -3.265 -0.557 10.478 1.00 90.62 117 PHE A C 1
ATOM 902 O O . PHE A 1 117 ? -3.834 -0.300 11.537 1.00 90.62 117 PHE A O 1
ATOM 909 N N . THR A 1 118 ? -2.257 -1.418 10.402 1.00 91.12 118 THR A N 1
ATOM 910 C CA . THR A 1 118 ? -1.532 -1.900 11.575 1.00 91.12 118 THR A CA 1
ATOM 911 C C . THR A 1 118 ? -0.041 -1.851 11.284 1.00 91.12 118 THR A C 1
ATOM 913 O O . THR A 1 118 ? 0.412 -2.205 10.190 1.00 91.12 118 THR A O 1
ATOM 916 N N . ARG A 1 119 ? 0.737 -1.422 12.282 1.00 93.06 119 ARG A N 1
ATOM 917 C CA . ARG A 1 119 ? 2.190 -1.289 12.166 1.00 93.06 119 ARG A CA 1
ATOM 918 C C . ARG A 1 119 ? 2.844 -2.589 11.691 1.00 93.06 119 ARG A C 1
ATOM 920 O O . ARG A 1 119 ? 3.507 -2.586 10.660 1.00 93.06 119 ARG A O 1
ATOM 927 N N . GLY A 1 120 ? 2.582 -3.697 12.388 1.00 92.81 120 GLY A N 1
ATOM 928 C CA . GLY A 1 120 ? 3.218 -4.986 12.097 1.00 92.81 120 GLY A CA 1
ATOM 929 C C . GLY A 1 120 ? 2.943 -5.509 10.682 1.00 92.81 120 GLY A C 1
ATOM 930 O O . GLY A 1 120 ? 3.839 -6.041 10.037 1.00 92.81 120 GLY A O 1
ATOM 931 N N . ASN A 1 121 ? 1.738 -5.304 10.142 1.00 91.25 121 ASN A N 1
ATOM 932 C CA . ASN A 1 121 ? 1.431 -5.721 8.769 1.00 91.25 121 ASN A CA 1
ATOM 933 C C . ASN A 1 121 ? 2.156 -4.857 7.734 1.00 91.25 121 ASN A C 1
ATOM 935 O O . ASN A 1 121 ? 2.680 -5.371 6.747 1.00 91.25 121 ASN A O 1
ATOM 939 N N . MET A 1 122 ? 2.238 -3.547 7.976 1.00 92.25 122 MET A N 1
ATOM 940 C CA . MET A 1 122 ? 3.000 -2.648 7.111 1.00 92.25 122 MET A CA 1
ATOM 941 C C . MET A 1 122 ? 4.502 -2.940 7.167 1.00 92.25 122 MET A C 1
ATOM 943 O O . MET A 1 122 ? 5.154 -2.887 6.127 1.00 92.25 122 MET A O 1
ATOM 947 N N . GLU A 1 123 ? 5.042 -3.313 8.331 1.00 94.38 123 GLU A N 1
ATOM 948 C CA . GLU A 1 123 ? 6.437 -3.753 8.468 1.00 94.38 123 GLU A CA 1
ATOM 949 C C . GLU A 1 123 ? 6.691 -5.006 7.629 1.00 94.38 123 GLU A C 1
ATOM 951 O O . GLU A 1 123 ? 7.585 -4.995 6.791 1.00 94.38 123 GLU A O 1
ATOM 956 N N . VAL A 1 124 ? 5.848 -6.037 7.749 1.00 94.38 124 VAL A N 1
ATOM 957 C CA . VAL A 1 124 ? 5.936 -7.264 6.935 1.00 94.38 124 VAL A CA 1
ATOM 958 C C . VAL A 1 124 ? 5.856 -6.957 5.436 1.00 94.38 124 VAL A C 1
ATOM 960 O O . VAL A 1 124 ? 6.627 -7.505 4.644 1.00 94.38 124 VAL A O 1
ATOM 963 N N . ALA A 1 125 ? 4.932 -6.081 5.031 1.00 94.25 125 ALA A N 1
ATOM 964 C CA . ALA A 1 125 ? 4.746 -5.708 3.635 1.00 94.25 125 ALA A CA 1
ATOM 965 C C . ALA A 1 125 ? 5.978 -5.000 3.059 1.00 94.25 125 ALA A C 1
ATOM 967 O O . ALA A 1 125 ? 6.499 -5.417 2.020 1.00 94.25 125 ALA A O 1
ATOM 968 N N . TYR A 1 126 ? 6.466 -3.954 3.732 1.00 94.31 126 TYR A N 1
ATOM 969 C CA . TYR A 1 126 ? 7.628 -3.199 3.269 1.00 94.31 126 TYR A CA 1
ATOM 970 C C . TYR A 1 126 ? 8.928 -3.983 3.407 1.00 94.31 126 TYR A C 1
ATOM 972 O O . TYR A 1 126 ? 9.746 -3.923 2.495 1.00 94.31 126 TYR A O 1
ATOM 980 N N . GLN A 1 127 ? 9.106 -4.779 4.461 1.00 95.75 127 GLN A N 1
ATOM 981 C CA . GLN A 1 127 ? 10.258 -5.667 4.586 1.00 95.75 127 GLN A CA 1
ATOM 982 C C . GLN A 1 127 ? 10.322 -6.630 3.398 1.00 95.75 127 GLN A C 1
ATOM 984 O O . GLN A 1 127 ? 11.371 -6.759 2.769 1.00 95.75 127 GLN A O 1
ATOM 989 N N . GLY A 1 128 ? 9.200 -7.260 3.035 1.00 94.62 128 GLY A N 1
ATOM 990 C CA . GLY A 1 128 ? 9.142 -8.144 1.874 1.00 94.62 128 GLY A CA 1
ATOM 991 C C . GLY A 1 128 ? 9.440 -7.429 0.562 1.00 94.62 128 GLY A C 1
ATOM 992 O O . GLY A 1 128 ? 10.313 -7.866 -0.189 1.00 94.62 128 GLY A O 1
ATOM 993 N N . LEU A 1 129 ? 8.781 -6.295 0.318 1.00 94.38 129 LEU A N 1
ATOM 994 C CA . LEU A 1 129 ? 8.977 -5.536 -0.912 1.00 94.38 129 LEU A CA 1
ATOM 995 C C . LEU A 1 129 ? 10.418 -5.030 -1.057 1.00 94.38 129 LEU A C 1
ATOM 997 O O . LEU A 1 129 ? 11.053 -5.241 -2.088 1.00 94.38 129 LEU A O 1
ATOM 1001 N N . CYS A 1 130 ? 10.933 -4.372 -0.023 1.00 95.19 130 CYS A N 1
ATOM 1002 C CA . CYS A 1 130 ? 12.216 -3.683 -0.065 1.00 95.19 130 CYS A CA 1
ATOM 1003 C C . CYS A 1 130 ? 13.415 -4.634 -0.074 1.00 95.19 130 CYS A C 1
ATOM 1005 O O . CYS A 1 130 ? 14.472 -4.253 -0.568 1.00 95.19 130 CYS A O 1
ATOM 1007 N N . THR A 1 131 ? 13.266 -5.860 0.441 1.00 95.00 131 THR A N 1
ATOM 1008 C CA . THR A 1 131 ? 14.365 -6.840 0.465 1.00 95.00 131 THR A CA 1
ATOM 1009 C C . THR A 1 131 ? 14.366 -7.794 -0.724 1.00 95.00 131 THR A C 1
ATOM 1011 O O . THR A 1 131 ? 15.437 -8.265 -1.100 1.00 95.00 131 THR A O 1
ATOM 1014 N N . LEU A 1 132 ? 13.202 -8.110 -1.302 1.00 94.00 132 LEU A N 1
ATOM 1015 C CA . LEU A 1 132 ? 13.096 -9.163 -2.319 1.00 94.00 132 LEU A CA 1
ATOM 1016 C C . LEU A 1 132 ? 12.815 -8.622 -3.718 1.00 94.00 132 LEU A C 1
ATOM 1018 O O . LEU A 1 132 ? 13.412 -9.093 -4.679 1.00 94.00 132 LEU A O 1
ATOM 1022 N N . ASP A 1 133 ? 11.911 -7.650 -3.828 1.00 94.31 133 ASP A N 1
ATOM 1023 C CA . ASP A 1 133 ? 11.128 -7.485 -5.056 1.00 94.31 133 ASP A CA 1
ATOM 1024 C C . ASP A 1 133 ? 11.133 -6.037 -5.605 1.00 94.31 133 ASP A C 1
ATOM 1026 O O . ASP A 1 133 ? 10.551 -5.766 -6.657 1.00 94.31 133 ASP A O 1
ATOM 1030 N N . LEU A 1 134 ? 11.828 -5.093 -4.948 1.00 90.88 134 LEU A N 1
ATOM 1031 C CA . LEU A 1 134 ? 11.888 -3.684 -5.369 1.00 90.88 134 LEU A CA 1
ATOM 1032 C C . LEU A 1 134 ? 12.409 -3.512 -6.803 1.00 90.88 134 LEU A C 1
ATOM 1034 O O . LEU A 1 134 ? 11.881 -2.689 -7.548 1.00 90.88 134 LEU A O 1
ATOM 1038 N N . GLN A 1 135 ? 13.441 -4.264 -7.193 1.00 91.94 135 GLN A N 1
ATOM 1039 C CA . GLN A 1 135 ? 14.056 -4.120 -8.515 1.00 91.94 135 GLN A CA 1
ATOM 1040 C C . GLN A 1 135 ? 13.092 -4.507 -9.641 1.00 91.94 135 GLN A C 1
ATOM 1042 O O . GLN A 1 135 ? 13.048 -3.836 -10.669 1.00 91.94 135 GLN A O 1
ATOM 1047 N N . GLU A 1 136 ? 12.284 -5.543 -9.429 1.00 91.94 136 GLU A N 1
ATOM 1048 C CA . GLU A 1 136 ? 11.304 -5.999 -10.411 1.00 91.94 136 GLU A CA 1
ATOM 1049 C C . GLU A 1 136 ? 10.203 -4.950 -10.624 1.00 91.94 136 GLU A C 1
ATOM 1051 O O . GLU A 1 136 ? 9.801 -4.688 -11.757 1.00 91.94 136 GLU A O 1
ATOM 1056 N N . LEU A 1 137 ? 9.776 -4.256 -9.559 1.00 86.38 137 LEU A N 1
ATOM 1057 C CA . LEU A 1 137 ? 8.807 -3.162 -9.685 1.00 86.38 137 LEU A CA 1
ATOM 1058 C C . LEU A 1 137 ? 9.325 -1.977 -10.507 1.00 86.38 137 LEU A C 1
ATOM 1060 O O . LEU A 1 137 ? 8.536 -1.332 -11.201 1.00 86.38 137 LEU A O 1
ATOM 1064 N N . ARG A 1 138 ? 10.632 -1.689 -10.459 1.00 88.12 138 ARG A N 1
ATOM 1065 C CA . ARG A 1 138 ? 11.223 -0.605 -11.264 1.00 88.12 138 ARG A CA 1
ATOM 1066 C C . ARG A 1 138 ? 11.048 -0.863 -12.752 1.00 88.12 138 ARG A C 1
ATOM 1068 O O . ARG A 1 138 ? 10.734 0.057 -13.494 1.00 88.12 138 ARG A O 1
ATOM 1075 N N . ASN A 1 139 ? 11.188 -2.116 -13.171 1.00 90.69 139 ASN A N 1
ATOM 1076 C CA . ASN A 1 139 ? 11.151 -2.488 -14.583 1.00 90.69 139 ASN A CA 1
ATOM 1077 C C . ASN A 1 139 ? 9.751 -2.338 -15.204 1.00 90.69 139 ASN A C 1
ATOM 1079 O O . ASN A 1 139 ? 9.624 -2.236 -16.423 1.00 90.69 139 ASN A O 1
ATOM 1083 N N . VAL A 1 140 ? 8.696 -2.311 -14.383 1.00 91.88 140 VAL A N 1
ATOM 1084 C CA . VAL A 1 140 ? 7.301 -2.351 -14.855 1.00 91.88 140 VAL A CA 1
ATOM 1085 C C . VAL A 1 140 ? 6.547 -1.038 -14.672 1.00 91.88 140 VAL A C 1
ATOM 1087 O O . VAL A 1 140 ? 5.450 -0.881 -15.216 1.00 91.88 140 VAL A O 1
ATOM 1090 N N . ILE A 1 141 ? 7.105 -0.081 -13.923 1.00 86.94 141 ILE A N 1
ATOM 1091 C CA . ILE A 1 141 ? 6.366 1.113 -13.503 1.00 86.94 141 ILE A CA 1
ATOM 1092 C C . ILE A 1 141 ? 5.896 1.954 -14.693 1.00 86.94 141 ILE A C 1
ATOM 1094 O O . ILE A 1 141 ? 4.770 2.454 -14.690 1.00 86.94 141 ILE A O 1
ATOM 1098 N N . ARG A 1 142 ? 6.703 2.030 -15.757 1.00 89.12 142 ARG A N 1
ATOM 1099 C CA . ARG A 1 142 ? 6.352 2.748 -16.984 1.00 89.12 142 ARG A CA 1
ATOM 1100 C C . ARG A 1 142 ? 5.078 2.208 -17.626 1.00 89.12 142 ARG A C 1
ATOM 1102 O O . ARG A 1 142 ? 4.206 2.988 -18.010 1.00 89.12 142 ARG A O 1
ATOM 1109 N N . CYS A 1 143 ? 4.958 0.882 -17.713 1.00 92.38 143 CYS A N 1
ATOM 1110 C CA . CYS A 1 143 ? 3.770 0.223 -18.252 1.00 92.38 143 CYS A CA 1
ATOM 1111 C C . CYS A 1 143 ? 2.547 0.498 -17.370 1.00 92.38 143 CYS A C 1
ATOM 1113 O O . CYS A 1 143 ? 1.499 0.918 -17.871 1.00 92.38 143 CYS A O 1
ATOM 1115 N N . VAL A 1 144 ? 2.695 0.355 -16.051 1.00 90.44 144 VAL A N 1
ATOM 1116 C CA . VAL A 1 144 ? 1.602 0.569 -15.091 1.00 90.44 144 VAL A CA 1
ATOM 1117 C C . VAL A 1 144 ? 1.072 1.999 -15.172 1.00 90.44 144 VAL A C 1
ATOM 1119 O O . VAL A 1 144 ? -0.132 2.198 -15.322 1.00 90.44 144 VAL A O 1
ATOM 1122 N N . LEU A 1 145 ? 1.961 2.998 -15.151 1.00 86.00 145 LEU A N 1
ATOM 1123 C CA . LEU A 1 145 ? 1.583 4.413 -15.232 1.00 86.00 145 LEU A CA 1
ATOM 1124 C C . LEU A 1 145 ? 0.969 4.791 -16.587 1.00 86.00 145 LEU A C 1
ATOM 1126 O O . LEU A 1 145 ? 0.155 5.711 -16.651 1.00 86.00 145 LEU A O 1
ATOM 1130 N N . SER A 1 146 ? 1.316 4.074 -17.659 1.00 87.12 146 SER A N 1
ATOM 1131 C CA . SER A 1 146 ? 0.703 4.259 -18.980 1.00 87.12 146 SER A CA 1
ATOM 1132 C C . SER A 1 146 ? -0.683 3.618 -19.117 1.00 87.12 146 SER A C 1
ATOM 1134 O O . SER A 1 146 ? -1.414 3.939 -20.053 1.00 87.12 146 SER A O 1
ATOM 1136 N N . THR A 1 147 ? -1.063 2.720 -18.201 1.00 89.50 147 THR A N 1
ATOM 1137 C CA . THR A 1 147 ? -2.295 1.933 -18.311 1.00 89.50 147 THR A CA 1
ATOM 1138 C C . THR A 1 147 ? -3.492 2.709 -17.750 1.00 89.50 147 THR A C 1
ATOM 1140 O O . THR A 1 147 ? -3.554 2.939 -16.541 1.00 89.50 147 THR A O 1
ATOM 1143 N N . PRO A 1 148 ? -4.512 3.064 -18.558 1.00 89.88 148 PRO A N 1
ATOM 1144 C CA . PRO A 1 148 ? -5.645 3.871 -18.087 1.00 89.88 148 PRO A CA 1
ATOM 1145 C C . PRO A 1 148 ? -6.448 3.231 -16.945 1.00 89.88 148 PRO A C 1
ATOM 1147 O O . PRO A 1 148 ? -7.048 3.942 -16.133 1.00 89.88 148 PRO A O 1
ATOM 1150 N N . GLU A 1 149 ? -6.447 1.897 -16.857 1.00 91.88 149 GLU A N 1
ATOM 1151 C CA . GLU A 1 149 ? -7.175 1.150 -15.826 1.00 91.88 149 GLU A CA 1
ATOM 1152 C C . GLU A 1 149 ? -6.664 1.467 -14.411 1.00 91.88 149 GLU A C 1
ATOM 1154 O O . GLU A 1 149 ? -7.464 1.491 -13.477 1.00 91.88 149 GLU A O 1
ATOM 1159 N N . VAL A 1 150 ? -5.389 1.849 -14.243 1.00 87.88 150 VAL A N 1
ATOM 1160 C CA . VAL A 1 150 ? -4.855 2.250 -12.928 1.00 87.88 150 VAL A CA 1
ATOM 1161 C C . VAL A 1 150 ? -5.641 3.434 -12.349 1.00 87.88 150 VAL A C 1
ATOM 1163 O O . VAL A 1 150 ? -6.044 3.434 -11.185 1.00 87.88 150 VAL A O 1
ATOM 1166 N N . ARG A 1 151 ? -5.993 4.415 -13.194 1.00 87.25 151 ARG A N 1
ATOM 1167 C CA . ARG A 1 151 ? -6.807 5.574 -12.801 1.00 87.25 151 ARG A CA 1
ATOM 1168 C C . ARG A 1 151 ? -8.231 5.161 -12.439 1.00 87.25 151 ARG A C 1
ATOM 1170 O O . ARG A 1 151 ? -8.832 5.758 -11.545 1.00 87.25 151 ARG A O 1
ATOM 1177 N N . ARG A 1 152 ? -8.781 4.140 -13.099 1.00 90.88 152 ARG A N 1
ATOM 1178 C CA . ARG A 1 152 ? -10.107 3.603 -12.774 1.00 90.88 152 ARG A CA 1
ATOM 1179 C C . ARG A 1 152 ? -10.113 2.900 -11.418 1.00 90.88 152 ARG A C 1
ATOM 1181 O O . ARG A 1 152 ? -11.019 3.177 -10.629 1.00 90.88 152 ARG A O 1
ATOM 1188 N N . CYS A 1 153 ? -9.099 2.087 -11.112 1.00 89.81 153 CYS A N 1
ATOM 1189 C CA . CYS A 1 153 ? -8.927 1.475 -9.788 1.00 89.81 153 CYS A CA 1
ATOM 1190 C C . CYS A 1 153 ? -8.971 2.540 -8.684 1.00 89.81 153 CYS A C 1
ATOM 1192 O O . CYS A 1 153 ? -9.742 2.451 -7.726 1.00 89.81 153 CYS A O 1
ATOM 1194 N N . TYR A 1 154 ? -8.223 3.618 -8.893 1.00 86.44 154 TYR A N 1
ATOM 1195 C CA . TYR A 1 154 ? -8.129 4.743 -7.976 1.00 86.44 154 TYR A CA 1
ATOM 1196 C C . TYR A 1 154 ? -9.421 5.544 -7.830 1.00 86.44 154 TYR A C 1
ATOM 1198 O O . TYR A 1 154 ? -9.818 5.883 -6.715 1.00 86.44 154 TYR A O 1
ATOM 1206 N N . ASN A 1 155 ? -10.129 5.813 -8.924 1.00 88.12 155 ASN A N 1
ATOM 1207 C CA . ASN A 1 155 ? -11.430 6.478 -8.861 1.00 88.12 155 ASN A CA 1
ATOM 1208 C C . ASN A 1 155 ? -12.467 5.638 -8.097 1.00 88.12 155 ASN A C 1
ATOM 1210 O O . ASN A 1 155 ? -13.313 6.190 -7.394 1.00 88.12 155 ASN A O 1
ATOM 1214 N N . ASN A 1 156 ? -12.422 4.309 -8.219 1.00 91.06 156 ASN A N 1
ATOM 1215 C CA . ASN A 1 156 ? -13.310 3.412 -7.476 1.00 91.06 156 ASN A CA 1
ATOM 1216 C C . ASN A 1 156 ? -12.990 3.427 -5.982 1.00 91.06 156 ASN A C 1
ATOM 1218 O O . ASN A 1 156 ? -13.895 3.612 -5.170 1.00 91.06 156 ASN A O 1
ATOM 1222 N N . PHE A 1 157 ? -11.712 3.307 -5.622 1.00 92.56 157 PHE A N 1
ATOM 1223 C CA . PHE A 1 157 ? -11.304 3.373 -4.223 1.00 92.56 157 PHE A CA 1
ATOM 1224 C C . PHE A 1 157 ? -11.641 4.718 -3.592 1.00 92.56 157 PHE A C 1
ATOM 1226 O O . PHE A 1 157 ? -12.215 4.735 -2.514 1.00 92.56 157 PHE A O 1
ATOM 1233 N N . ASN A 1 158 ? -11.361 5.843 -4.257 1.00 89.12 158 ASN A N 1
ATOM 1234 C CA . ASN A 1 158 ? -11.652 7.164 -3.691 1.00 89.12 158 ASN A CA 1
ATOM 1235 C C . ASN A 1 158 ? -13.149 7.370 -3.435 1.00 89.12 158 ASN A C 1
ATOM 1237 O O . ASN A 1 158 ? -13.532 7.993 -2.446 1.00 89.12 158 ASN A O 1
ATOM 1241 N N . ARG A 1 159 ? -14.015 6.799 -4.283 1.00 92.81 159 ARG A N 1
ATOM 1242 C CA . ARG A 1 159 ? -15.456 6.752 -4.008 1.00 92.81 159 ARG A CA 1
ATOM 1243 C C . ARG A 1 159 ? -15.761 5.941 -2.747 1.00 92.81 159 ARG A C 1
ATOM 1245 O O . ARG A 1 159 ? -16.500 6.436 -1.902 1.00 92.81 159 ARG A O 1
ATOM 1252 N N . GLY A 1 160 ? -15.158 4.762 -2.597 1.00 93.44 160 GLY A N 1
ATOM 1253 C CA . GLY A 1 160 ? -15.291 3.929 -1.396 1.00 93.44 160 GLY A CA 1
ATOM 1254 C C . GLY A 1 160 ? -14.781 4.612 -0.122 1.00 93.44 160 GLY A C 1
ATOM 1255 O O . GLY A 1 160 ? -15.485 4.632 0.882 1.00 93.44 160 GLY A O 1
ATOM 1256 N N . VAL A 1 161 ? -13.613 5.259 -0.172 1.00 93.56 161 VAL A N 1
ATOM 1257 C CA . VAL A 1 161 ? -13.061 6.059 0.936 1.00 93.56 161 VAL A CA 1
ATOM 1258 C C . VAL A 1 161 ? -14.045 7.127 1.368 1.00 93.56 161 VAL A C 1
ATOM 1260 O O . VAL A 1 161 ? -14.386 7.204 2.543 1.00 93.56 161 VAL A O 1
ATOM 1263 N N . ASN A 1 162 ? -14.538 7.931 0.424 1.00 93.25 162 ASN A N 1
ATOM 1264 C CA . ASN A 1 162 ? -15.471 9.005 0.743 1.00 93.25 162 ASN A CA 1
ATOM 1265 C C . ASN A 1 162 ? -16.776 8.463 1.342 1.00 93.25 162 ASN A C 1
ATOM 1267 O O . ASN A 1 162 ? -17.307 9.060 2.273 1.00 93.25 162 ASN A O 1
ATOM 1271 N N . GLN A 1 163 ? -17.273 7.320 0.858 1.00 95.38 163 GLN A N 1
ATOM 1272 C CA . GLN A 1 163 ? -18.442 6.654 1.440 1.00 95.38 163 GLN A CA 1
ATOM 1273 C C . GLN A 1 163 ? -18.191 6.238 2.893 1.00 95.38 163 GLN A C 1
ATOM 1275 O O . GLN A 1 163 ? -18.970 6.613 3.766 1.00 95.38 163 GLN A O 1
ATOM 1280 N N . VAL A 1 164 ? -17.091 5.532 3.169 1.00 94.31 164 VAL A N 1
ATOM 1281 C CA . VAL A 1 164 ? -16.744 5.095 4.530 1.00 94.31 164 VAL A CA 1
ATOM 1282 C C . VAL A 1 164 ? -16.541 6.299 5.446 1.00 94.31 164 VAL A C 1
ATOM 1284 O O . VAL A 1 164 ? -17.149 6.368 6.506 1.00 94.31 164 VAL A O 1
ATOM 1287 N N . VAL A 1 165 ? -15.767 7.301 5.026 1.00 93.50 165 VAL A N 1
ATOM 1288 C CA . VAL A 1 165 ? -15.497 8.508 5.826 1.00 93.50 165 VAL A CA 1
ATOM 1289 C C . VAL A 1 165 ? -16.774 9.286 6.143 1.00 93.50 165 VAL A C 1
ATOM 1291 O O . VAL A 1 165 ? -16.920 9.786 7.261 1.00 93.50 165 VAL A O 1
ATOM 1294 N N . ASN A 1 166 ? -17.718 9.365 5.202 1.00 95.44 166 ASN A N 1
ATOM 1295 C CA . ASN A 1 166 ? -19.025 9.969 5.456 1.00 95.44 166 ASN A CA 1
ATOM 1296 C C . ASN A 1 166 ? -19.795 9.210 6.546 1.00 95.44 166 ASN A C 1
ATOM 1298 O O . ASN A 1 166 ? -20.370 9.852 7.422 1.00 95.44 166 ASN A O 1
ATOM 1302 N N . LEU A 1 167 ? -19.749 7.874 6.550 1.00 96.25 167 LEU A N 1
ATOM 1303 C CA . LEU A 1 167 ? -20.365 7.049 7.597 1.00 96.25 167 LEU A CA 1
ATOM 1304 C C . LEU A 1 167 ? -19.690 7.253 8.962 1.00 96.25 167 LEU A C 1
ATOM 1306 O O . LEU A 1 167 ? -20.392 7.346 9.971 1.00 96.25 167 LEU A O 1
ATOM 1310 N N . ILE A 1 168 ? -18.356 7.406 8.998 1.00 93.31 168 ILE A N 1
ATOM 1311 C CA . ILE A 1 168 ? -17.633 7.768 10.231 1.00 93.31 168 ILE A CA 1
ATOM 1312 C C . ILE A 1 168 ? -18.123 9.132 10.741 1.00 93.31 168 ILE A C 1
ATOM 1314 O O . ILE A 1 168 ? -18.444 9.276 11.913 1.00 93.31 168 ILE A O 1
ATOM 1318 N N . ASN A 1 169 ? -18.218 10.141 9.868 1.00 93.44 169 ASN A N 1
ATOM 1319 C CA . ASN A 1 169 ? -18.666 11.491 10.244 1.00 93.44 169 ASN A CA 1
ATOM 1320 C C . ASN A 1 169 ? -20.097 11.532 10.780 1.00 93.44 169 ASN A C 1
ATOM 1322 O O . ASN A 1 169 ? -20.425 12.387 11.598 1.00 93.44 169 ASN A O 1
ATOM 1326 N N . GLN A 1 170 ? -20.947 10.631 10.300 1.00 94.50 170 GLN A N 1
ATOM 1327 C CA . GLN A 1 170 ? -22.342 10.546 10.710 1.00 94.50 170 GLN A CA 1
ATOM 1328 C C . GLN A 1 170 ? -22.534 9.688 11.971 1.00 94.50 170 GLN A C 1
ATOM 1330 O O . GLN A 1 170 ? -23.652 9.622 12.472 1.00 94.50 170 GLN A O 1
ATOM 1335 N N . ASN A 1 171 ? -21.475 9.043 12.488 1.00 92.19 171 ASN A N 1
ATOM 1336 C CA . ASN A 1 171 ? -21.526 8.097 13.611 1.00 92.19 171 ASN A CA 1
ATOM 1337 C C . ASN A 1 171 ? -22.618 7.020 13.439 1.00 92.19 171 ASN A C 1
ATOM 1339 O O . ASN A 1 171 ? -23.277 6.628 14.399 1.00 92.19 171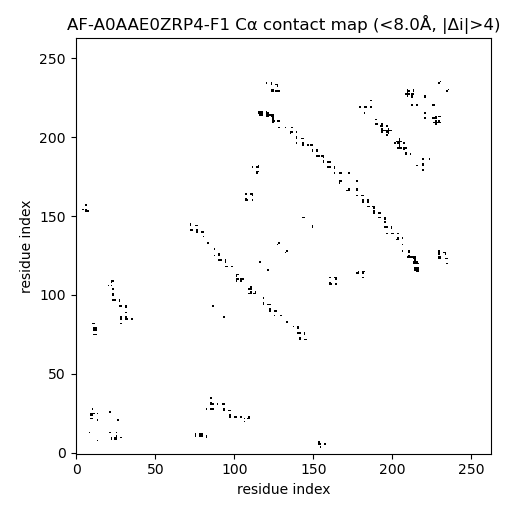 ASN A O 1
ATOM 1343 N N . GLN A 1 172 ? -22.848 6.572 12.200 1.00 88.25 172 GLN A N 1
ATOM 1344 C CA . GLN A 1 172 ? -23.993 5.718 11.861 1.00 88.25 172 GLN A CA 1
ATOM 1345 C C . GLN A 1 172 ? -23.762 4.229 12.106 1.00 88.25 172 GLN A C 1
ATOM 1347 O O . GLN A 1 172 ? -24.731 3.480 12.208 1.00 88.25 172 GLN A O 1
ATOM 1352 N N . LEU A 1 173 ? -22.505 3.788 12.160 1.00 94.06 173 LEU A N 1
ATOM 1353 C CA . LEU A 1 173 ? -22.152 2.373 12.191 1.00 94.06 173 LEU A CA 1
ATOM 1354 C C . LEU A 1 173 ? -21.149 2.065 13.311 1.00 94.06 173 LEU A C 1
ATOM 1356 O O . LEU A 1 173 ? -20.304 2.910 13.620 1.00 94.06 173 LEU A O 1
ATOM 1360 N N . PRO A 1 174 ? -21.194 0.851 13.890 1.00 94.81 174 PRO A N 1
ATOM 1361 C CA . PRO A 1 174 ? -20.161 0.371 14.801 1.00 94.81 174 PRO A CA 1
ATOM 1362 C C . PRO A 1 174 ? -18.776 0.341 14.140 1.00 94.81 174 PRO A C 1
ATOM 1364 O O . PRO A 1 174 ? -18.654 0.124 12.932 1.00 94.81 174 PRO A O 1
ATOM 1367 N N . ALA A 1 175 ? -17.721 0.476 14.950 1.00 91.25 175 ALA A N 1
ATOM 1368 C CA . ALA A 1 175 ? -16.333 0.475 14.477 1.00 91.25 175 ALA A CA 1
ATOM 1369 C C . ALA A 1 175 ? -15.974 -0.781 13.659 1.00 91.25 175 ALA A C 1
ATOM 1371 O O . ALA A 1 175 ? -15.345 -0.662 12.612 1.00 91.25 175 ALA A O 1
ATOM 1372 N N . VAL A 1 176 ? -16.439 -1.960 14.088 1.00 91.19 176 VAL A N 1
ATOM 1373 C CA . VAL A 1 176 ? -16.199 -3.236 13.389 1.00 91.19 176 VAL A CA 1
ATOM 1374 C C . VAL A 1 176 ? -16.791 -3.220 11.975 1.00 91.19 176 VAL A C 1
ATOM 1376 O O . VAL A 1 176 ? -16.122 -3.596 11.020 1.00 91.19 176 VAL A O 1
ATOM 1379 N N . THR A 1 177 ? -18.011 -2.703 11.809 1.00 94.19 177 THR A N 1
ATOM 1380 C CA . THR A 1 177 ? -18.655 -2.596 10.490 1.00 94.19 177 THR A CA 1
ATOM 1381 C C . THR A 1 177 ? -17.934 -1.592 9.589 1.00 94.19 177 THR A C 1
ATOM 1383 O O . THR A 1 177 ? -17.775 -1.827 8.394 1.00 94.19 177 THR A O 1
ATOM 1386 N N . LEU A 1 178 ? -17.465 -0.469 10.142 1.00 94.38 178 LEU A N 1
ATOM 1387 C CA . LEU A 1 178 ? -16.661 0.500 9.389 1.00 94.38 178 LEU A CA 1
ATOM 1388 C C . LEU A 1 178 ? -15.332 -0.110 8.927 1.00 94.38 178 LEU A C 1
ATOM 1390 O O . LEU A 1 178 ? -14.920 0.116 7.790 1.00 94.38 178 LEU A O 1
ATOM 1394 N N . GLN A 1 179 ? -14.692 -0.904 9.787 1.00 92.62 179 GLN A N 1
ATOM 1395 C CA . GLN A 1 179 ? -13.471 -1.633 9.466 1.00 92.62 179 GLN A CA 1
ATOM 1396 C C . GLN A 1 179 ? -13.698 -2.663 8.354 1.00 92.62 179 GLN A C 1
ATOM 1398 O O . GLN A 1 179 ? -12.931 -2.682 7.397 1.00 92.62 179 GLN A O 1
ATOM 1403 N N . GLU A 1 180 ? -14.776 -3.447 8.407 1.00 92.50 180 GLU A N 1
ATOM 1404 C CA . GLU A 1 180 ? -15.139 -4.407 7.354 1.00 92.50 180 GLU A CA 1
ATOM 1405 C C . GLU A 1 180 ? -15.384 -3.712 6.001 1.00 92.50 180 GLU A C 1
ATOM 1407 O O . GLU A 1 180 ? -14.883 -4.137 4.956 1.00 92.50 180 GLU A O 1
ATOM 1412 N N . LEU A 1 181 ? -16.095 -2.579 5.999 1.00 94.62 181 LEU A N 1
ATOM 1413 C CA . LEU A 1 181 ? -16.277 -1.770 4.790 1.00 94.62 181 LEU A CA 1
ATOM 1414 C C . LEU A 1 181 ? -14.937 -1.249 4.253 1.00 94.62 181 LEU A C 1
ATOM 1416 O O . LEU A 1 181 ? -14.697 -1.281 3.043 1.00 94.62 181 LEU A O 1
ATOM 1420 N N . ALA A 1 182 ? -14.042 -0.799 5.134 1.00 92.69 182 ALA A N 1
ATOM 1421 C CA . ALA A 1 182 ? -12.717 -0.335 4.745 1.00 92.69 182 ALA A CA 1
ATOM 1422 C C . ALA A 1 182 ? -11.826 -1.474 4.212 1.00 92.69 182 ALA A C 1
ATOM 1424 O O . ALA A 1 182 ? -11.115 -1.271 3.219 1.00 92.69 182 ALA A O 1
ATOM 1425 N N . CYS A 1 183 ? -11.910 -2.677 4.792 1.00 92.06 183 CYS A N 1
ATOM 1426 C CA . CYS A 1 183 ? -11.280 -3.889 4.266 1.00 92.06 183 CYS A CA 1
ATOM 1427 C C . CYS A 1 183 ? -11.766 -4.159 2.839 1.00 92.06 183 CYS A C 1
ATOM 1429 O O . CYS A 1 183 ? -10.951 -4.248 1.922 1.00 92.06 183 CYS A O 1
ATOM 1431 N N . ASN A 1 184 ? -13.082 -4.191 2.621 1.00 93.06 184 ASN A N 1
ATOM 1432 C CA . ASN A 1 184 ? -13.681 -4.449 1.312 1.00 93.06 184 ASN A CA 1
ATOM 1433 C C . ASN A 1 184 ? -13.249 -3.430 0.246 1.00 93.06 184 ASN A C 1
ATOM 1435 O O . ASN A 1 184 ? -12.877 -3.805 -0.870 1.00 93.06 184 ASN A O 1
ATOM 1439 N N . VAL A 1 185 ? -13.234 -2.140 0.592 1.00 92.50 185 VAL A N 1
ATOM 1440 C CA . VAL A 1 185 ? -12.751 -1.073 -0.301 1.00 92.50 185 VAL A CA 1
ATOM 1441 C C . VAL A 1 185 ? -11.265 -1.259 -0.633 1.00 92.50 185 VAL A C 1
ATOM 1443 O O . VAL A 1 185 ? -10.875 -1.144 -1.799 1.00 92.50 185 VAL A O 1
ATOM 1446 N N . SER A 1 186 ? -10.438 -1.592 0.362 1.00 90.75 186 SER A N 1
ATOM 1447 C CA . SER A 1 186 ? -8.998 -1.831 0.182 1.00 90.75 186 SER A CA 1
ATOM 1448 C C . SER A 1 186 ? -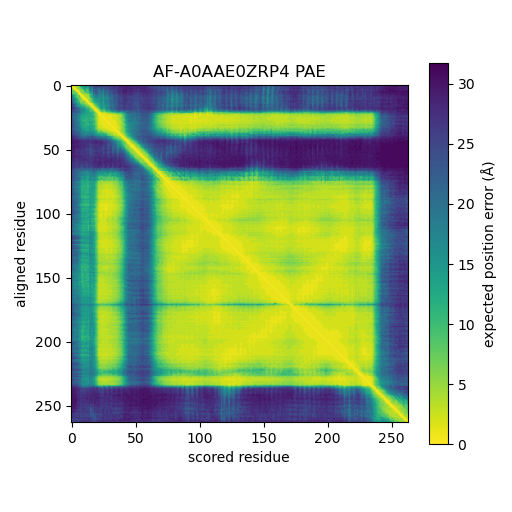8.731 -3.060 -0.690 1.00 90.75 186 SER A C 1
ATOM 1450 O O . SER A 1 186 ? -7.991 -2.978 -1.667 1.00 90.75 186 SER A O 1
ATOM 1452 N N . VAL A 1 187 ? -9.402 -4.179 -0.416 1.00 90.31 187 VAL A N 1
ATOM 1453 C CA . VAL A 1 187 ? -9.317 -5.415 -1.206 1.00 90.31 187 VAL A CA 1
ATOM 1454 C C . VAL A 1 187 ? -9.754 -5.184 -2.651 1.00 90.31 187 VAL A C 1
ATOM 1456 O O . VAL A 1 187 ? -9.083 -5.643 -3.578 1.00 90.31 187 VAL A O 1
ATOM 1459 N N . GLY A 1 188 ? -10.854 -4.457 -2.865 1.00 91.88 188 GLY A N 1
ATOM 1460 C CA . GLY A 1 188 ? -11.341 -4.120 -4.202 1.00 91.88 188 GLY A CA 1
ATOM 1461 C C . GLY A 1 188 ? -10.308 -3.335 -5.012 1.00 91.88 188 GLY A C 1
ATOM 1462 O O . GLY A 1 188 ? -10.051 -3.657 -6.175 1.00 91.88 188 GLY A O 1
ATOM 1463 N N . ARG A 1 189 ? -9.653 -2.356 -4.378 1.00 91.81 189 ARG A N 1
ATOM 1464 C CA . ARG A 1 189 ? -8.533 -1.620 -4.972 1.00 91.81 189 ARG A CA 1
ATOM 1465 C C . ARG A 1 189 ? -7.377 -2.546 -5.332 1.00 91.81 189 ARG A C 1
ATOM 1467 O O . ARG A 1 189 ? -6.910 -2.507 -6.466 1.00 91.81 189 ARG A O 1
ATOM 1474 N N . TYR A 1 190 ? -6.931 -3.381 -4.400 1.00 90.50 190 TYR A N 1
ATOM 1475 C CA . TYR A 1 190 ? -5.772 -4.246 -4.615 1.00 90.50 190 TYR A CA 1
ATOM 1476 C C . TYR A 1 190 ? -6.008 -5.272 -5.714 1.00 90.50 190 TYR A C 1
ATOM 1478 O O . TYR A 1 190 ? -5.140 -5.463 -6.559 1.00 90.50 190 TYR A O 1
ATOM 1486 N N . ARG A 1 191 ? -7.194 -5.882 -5.783 1.00 91.81 191 ARG A N 1
ATOM 1487 C CA . ARG A 1 191 ? -7.558 -6.770 -6.899 1.00 91.81 191 ARG A CA 1
ATOM 1488 C C . ARG A 1 191 ? -7.479 -6.051 -8.248 1.00 91.81 191 ARG A C 1
ATOM 1490 O O . ARG A 1 191 ? -6.943 -6.605 -9.200 1.00 91.81 191 ARG A O 1
ATOM 1497 N N . CYS A 1 192 ? -7.959 -4.811 -8.314 1.00 94.25 192 CYS A N 1
ATOM 1498 C CA . CYS A 1 192 ? -7.867 -3.998 -9.524 1.00 94.25 192 CYS A CA 1
ATOM 1499 C C . CYS A 1 192 ? -6.407 -3.673 -9.889 1.00 94.25 192 CYS A C 1
ATOM 1501 O O . CYS A 1 192 ? -5.977 -3.943 -11.006 1.00 94.25 192 CYS A O 1
ATOM 1503 N N . GLU A 1 193 ? -5.613 -3.164 -8.941 1.00 91.94 193 GLU A N 1
ATOM 1504 C CA . GLU A 1 193 ? -4.211 -2.804 -9.192 1.00 91.94 193 GLU A CA 1
ATOM 1505 C C . GLU A 1 193 ? -3.361 -4.022 -9.550 1.00 91.94 193 GLU A C 1
ATOM 1507 O O . GLU A 1 193 ? -2.647 -3.993 -10.544 1.00 91.94 193 GLU A O 1
ATOM 1512 N N . THR A 1 194 ? -3.470 -5.123 -8.808 1.00 93.56 194 THR A N 1
ATOM 1513 C CA . THR A 1 194 ? -2.722 -6.357 -9.105 1.00 93.56 194 THR A CA 1
ATOM 1514 C C . THR A 1 194 ? -3.011 -6.901 -10.500 1.00 93.56 194 THR A C 1
ATOM 1516 O O . THR A 1 194 ? -2.088 -7.407 -11.133 1.00 93.56 194 THR A O 1
ATOM 1519 N N . ALA A 1 195 ? -4.237 -6.752 -11.015 1.00 95.75 195 ALA A N 1
ATOM 1520 C CA . ALA A 1 195 ? -4.561 -7.099 -12.397 1.00 95.75 195 ALA A CA 1
ATOM 1521 C C . ALA A 1 195 ? -3.832 -6.198 -13.409 1.00 95.75 195 ALA A C 1
ATOM 1523 O O . ALA A 1 195 ? -3.300 -6.705 -14.394 1.00 95.75 195 ALA A O 1
ATOM 1524 N N . VAL A 1 196 ? -3.742 -4.888 -13.144 1.00 95.50 196 VAL A N 1
ATOM 1525 C CA . VAL A 1 196 ? -2.962 -3.947 -13.970 1.00 95.50 196 VAL A CA 1
ATOM 1526 C C . VAL A 1 196 ? -1.476 -4.307 -13.951 1.00 95.50 196 VAL A C 1
ATOM 1528 O O . VAL A 1 196 ? -0.851 -4.409 -15.004 1.00 95.50 196 VAL A O 1
ATOM 1531 N N . TYR A 1 197 ? -0.911 -4.565 -12.769 1.00 95.19 197 TYR A N 1
ATOM 1532 C CA . TYR A 1 197 ? 0.479 -5.008 -12.654 1.00 95.19 197 TYR A CA 1
ATOM 1533 C C . TYR A 1 197 ? 0.707 -6.331 -13.389 1.00 95.19 197 TYR A C 1
ATOM 1535 O O . TYR A 1 197 ? 1.674 -6.432 -14.130 1.00 95.19 197 TYR A O 1
ATOM 1543 N N . ALA A 1 198 ? -0.197 -7.308 -13.255 1.00 96.69 198 ALA A N 1
ATOM 1544 C CA . ALA A 1 198 ? -0.106 -8.602 -13.933 1.00 96.69 198 ALA A CA 1
ATOM 1545 C C . ALA A 1 198 ? -0.209 -8.501 -15.463 1.00 96.69 198 ALA A C 1
ATOM 1547 O O . ALA A 1 198 ? 0.372 -9.328 -16.162 1.00 96.69 198 ALA A O 1
ATOM 1548 N N . GLN A 1 199 ? -0.946 -7.510 -15.978 1.00 97.00 199 GLN A N 1
ATOM 1549 C CA . GLN A 1 199 ? -1.017 -7.220 -17.411 1.00 97.00 199 GLN A CA 1
ATOM 1550 C C . GLN A 1 199 ? 0.325 -6.712 -17.949 1.00 97.00 199 GLN A C 1
ATOM 1552 O O . GLN A 1 199 ? 0.698 -7.057 -19.068 1.00 97.00 199 GLN A O 1
ATOM 1557 N N . CYS A 1 200 ? 1.032 -5.897 -17.165 1.00 95.88 200 CYS A N 1
ATOM 1558 C CA . CYS A 1 200 ? 2.361 -5.404 -17.514 1.00 95.88 200 CYS A CA 1
ATOM 1559 C C . CYS A 1 200 ? 3.438 -6.480 -17.349 1.00 95.88 200 CYS A C 1
ATOM 1561 O O . CYS A 1 200 ? 4.260 -6.663 -18.240 1.00 95.88 200 CYS A O 1
ATOM 1563 N N . ASP A 1 201 ? 3.414 -7.191 -16.222 1.00 97.31 201 ASP A N 1
ATOM 1564 C CA . ASP A 1 201 ? 4.281 -8.326 -15.939 1.00 97.31 201 ASP A CA 1
ATOM 1565 C C . ASP A 1 201 ? 3.625 -9.262 -14.895 1.00 97.31 201 ASP A C 1
ATOM 1567 O O . ASP A 1 201 ? 3.294 -8.831 -13.780 1.00 97.31 201 ASP A O 1
ATOM 1571 N N . PRO A 1 202 ? 3.457 -10.566 -15.185 1.00 96.75 202 PRO A N 1
ATOM 1572 C CA . PRO A 1 202 ? 2.871 -11.510 -14.235 1.00 96.75 202 PRO A CA 1
ATOM 1573 C C . PRO A 1 202 ? 3.610 -11.610 -12.889 1.00 96.75 202 PRO A C 1
ATOM 1575 O O . PRO A 1 202 ? 2.975 -11.884 -11.866 1.00 96.75 202 PRO A O 1
ATOM 1578 N N . ALA A 1 203 ? 4.934 -11.438 -12.862 1.00 96.50 203 ALA A N 1
ATOM 1579 C CA . ALA A 1 203 ? 5.730 -11.385 -11.640 1.00 96.50 203 ALA A CA 1
ATOM 1580 C C . ALA A 1 203 ? 5.418 -10.129 -10.829 1.00 96.50 203 ALA A C 1
ATOM 1582 O O . ALA A 1 203 ? 5.131 -10.256 -9.638 1.00 96.50 203 ALA A O 1
ATOM 1583 N N . ALA A 1 204 ? 5.341 -8.957 -11.462 1.00 95.25 204 ALA A N 1
ATOM 1584 C CA . ALA A 1 204 ? 4.934 -7.733 -10.775 1.00 95.25 204 ALA A CA 1
ATOM 1585 C C . ALA A 1 204 ? 3.516 -7.827 -10.193 1.00 95.25 204 ALA A C 1
ATOM 1587 O O . ALA A 1 204 ? 3.274 -7.391 -9.067 1.00 95.25 204 ALA A O 1
ATOM 1588 N N . GLY A 1 205 ? 2.588 -8.472 -10.908 1.00 95.00 205 GLY A N 1
ATOM 1589 C CA . GLY A 1 205 ? 1.256 -8.779 -10.384 1.00 95.00 205 GLY A CA 1
ATOM 1590 C C . GLY A 1 205 ? 1.298 -9.607 -9.095 1.00 95.00 205 GLY A C 1
ATOM 1591 O O . GLY A 1 205 ? 0.591 -9.299 -8.133 1.00 95.00 205 GLY A O 1
ATOM 1592 N N . ARG A 1 206 ? 2.163 -10.631 -9.037 1.00 95.81 206 ARG A N 1
ATOM 1593 C CA . ARG A 1 206 ? 2.376 -11.439 -7.821 1.00 95.81 206 ARG A CA 1
ATOM 1594 C C . ARG A 1 206 ? 3.022 -10.630 -6.698 1.00 95.81 206 ARG A C 1
ATOM 1596 O O . ARG A 1 206 ? 2.557 -10.730 -5.569 1.00 95.81 206 ARG A O 1
ATOM 1603 N N . ILE A 1 207 ? 4.030 -9.817 -7.005 1.00 95.31 207 ILE A N 1
ATOM 1604 C CA . ILE A 1 207 ? 4.724 -8.951 -6.040 1.00 95.31 207 ILE A CA 1
ATOM 1605 C C . ILE A 1 207 ? 3.745 -7.983 -5.384 1.00 95.31 207 ILE A C 1
ATOM 1607 O O . ILE A 1 207 ? 3.667 -7.913 -4.159 1.00 95.31 207 ILE A O 1
ATOM 1611 N N . MET A 1 208 ? 2.955 -7.271 -6.188 1.00 93.69 208 MET A N 1
ATOM 1612 C CA . MET A 1 208 ? 1.993 -6.303 -5.664 1.00 93.69 208 MET A CA 1
ATOM 1613 C C . MET A 1 208 ? 0.865 -6.976 -4.898 1.00 93.69 208 MET A C 1
ATOM 1615 O O . MET A 1 208 ? 0.399 -6.434 -3.900 1.00 93.69 208 MET A O 1
ATOM 1619 N N . ARG A 1 209 ? 0.466 -8.185 -5.304 1.00 93.75 209 ARG A N 1
ATOM 1620 C CA . ARG A 1 209 ? -0.444 -9.012 -4.513 1.00 93.75 209 ARG A CA 1
ATOM 1621 C C . ARG A 1 209 ? 0.183 -9.292 -3.146 1.00 93.75 209 ARG A C 1
ATOM 1623 O O . ARG A 1 209 ? -0.396 -8.920 -2.134 1.00 93.75 209 ARG A O 1
ATOM 1630 N N . ASP A 1 210 ? 1.380 -9.866 -3.096 1.00 95.00 210 ASP A N 1
ATOM 1631 C CA . ASP A 1 210 ? 2.045 -10.183 -1.828 1.00 95.00 210 ASP A CA 1
ATOM 1632 C C . ASP A 1 210 ? 2.216 -8.943 -0.934 1.00 95.00 210 ASP A C 1
ATOM 1634 O O . ASP A 1 210 ? 1.947 -9.024 0.266 1.00 95.00 210 ASP A O 1
ATOM 1638 N N . PHE A 1 211 ? 2.577 -7.795 -1.514 1.00 94.44 211 PHE A N 1
ATOM 1639 C CA . PHE A 1 211 ? 2.700 -6.516 -0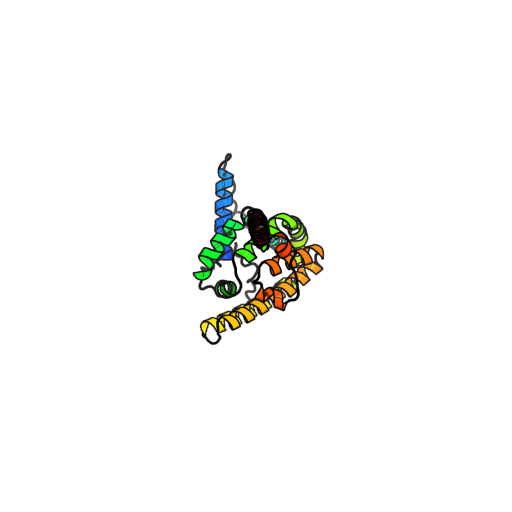.814 1.00 94.44 211 PHE A CA 1
ATOM 1640 C C . PHE A 1 211 ? 1.375 -6.048 -0.208 1.00 94.44 211 PHE A C 1
ATOM 1642 O O . PHE A 1 211 ? 1.282 -5.842 1.001 1.00 94.44 211 PHE A O 1
ATOM 1649 N N . PHE A 1 212 ? 0.331 -5.912 -1.027 1.00 91.12 212 PHE A N 1
ATOM 1650 C CA . PHE A 1 212 ? -0.954 -5.391 -0.571 1.00 91.12 212 PHE A CA 1
ATOM 1651 C C . PHE A 1 212 ? -1.625 -6.297 0.453 1.00 91.12 212 PHE A C 1
ATOM 1653 O O . PHE A 1 212 ? -2.154 -5.813 1.453 1.00 91.12 212 PHE A O 1
ATOM 1660 N N . TYR A 1 213 ? -1.579 -7.609 0.224 1.00 89.00 213 TYR A N 1
ATOM 1661 C CA . TYR A 1 213 ? -2.160 -8.566 1.152 1.00 89.00 213 TYR A CA 1
ATOM 1662 C C . TYR A 1 213 ? -1.373 -8.627 2.457 1.00 89.00 213 TYR A C 1
ATOM 1664 O O . TYR A 1 213 ? -1.986 -8.730 3.512 1.00 89.00 213 TYR A O 1
ATOM 1672 N N . ALA A 1 214 ? -0.047 -8.482 2.431 1.00 91.94 214 ALA A N 1
ATOM 1673 C CA . ALA A 1 214 ? 0.722 -8.356 3.665 1.00 91.94 214 ALA A CA 1
ATOM 1674 C C . ALA A 1 214 ? 0.375 -7.099 4.468 1.00 91.94 214 ALA A C 1
ATOM 1676 O O . ALA A 1 214 ? 0.391 -7.165 5.691 1.00 91.94 214 ALA A O 1
ATOM 1677 N N . GLY A 1 215 ? 0.038 -5.994 3.796 1.00 89.75 215 GLY A N 1
ATOM 1678 C CA . GLY A 1 215 ? -0.209 -4.693 4.421 1.00 89.75 215 GLY A CA 1
ATOM 1679 C C . GLY A 1 215 ? -1.577 -4.519 5.091 1.00 89.75 215 GLY A C 1
ATOM 1680 O O . GLY A 1 215 ? -1.790 -3.495 5.734 1.00 89.75 215 GLY A O 1
ATOM 1681 N N . VAL A 1 216 ? -2.501 -5.478 4.964 1.00 86.81 216 VAL A N 1
ATOM 1682 C CA . VAL A 1 216 ? -3.827 -5.425 5.614 1.00 86.81 216 VAL A CA 1
ATOM 1683 C C .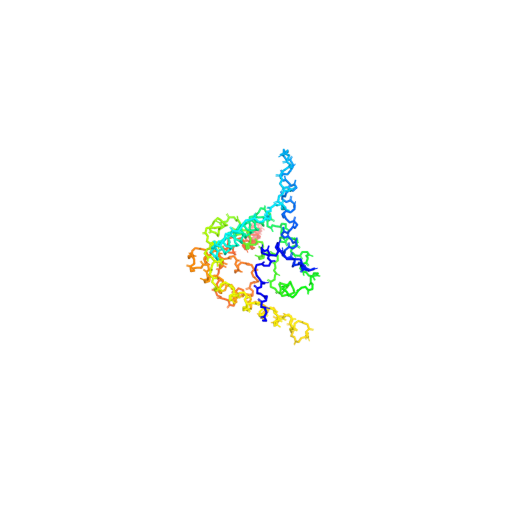 VAL A 1 216 ? -3.938 -6.361 6.812 1.00 86.81 216 VAL A C 1
ATOM 1685 O O . VAL A 1 216 ? -3.157 -7.304 6.956 1.00 86.81 216 VAL A O 1
ATOM 1688 N N . THR A 1 217 ? -4.926 -6.097 7.677 1.00 86.25 217 T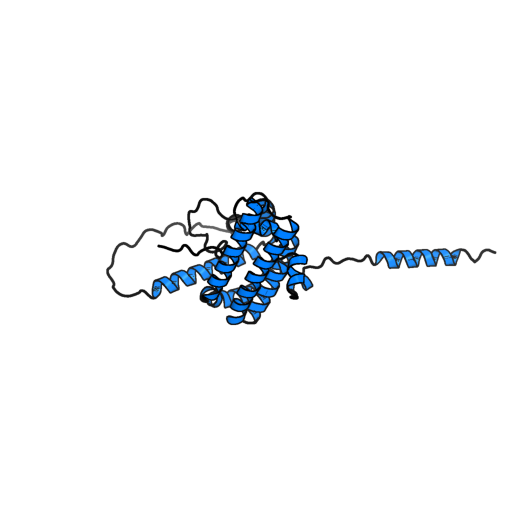HR A N 1
ATOM 1689 C CA . THR A 1 217 ? -5.253 -6.932 8.847 1.00 86.25 217 THR A CA 1
ATOM 1690 C C . THR A 1 217 ? -5.555 -8.377 8.461 1.00 86.25 217 THR A C 1
ATOM 1692 O O . THR A 1 217 ? -5.944 -8.657 7.328 1.00 86.25 217 THR A O 1
ATOM 1695 N N . ASN A 1 218 ? -5.371 -9.302 9.410 1.00 84.94 218 ASN A N 1
ATOM 1696 C CA . ASN A 1 218 ? -5.690 -10.717 9.203 1.00 84.94 218 ASN A CA 1
ATOM 1697 C C . ASN A 1 218 ? -7.147 -10.879 8.759 1.00 84.94 218 ASN A C 1
ATOM 1699 O O . ASN A 1 218 ? -7.384 -11.524 7.744 1.00 84.94 218 ASN A O 1
ATOM 1703 N N . ASP A 1 219 ? -8.066 -10.185 9.432 1.00 84.38 219 ASP A N 1
ATOM 1704 C CA . ASP A 1 219 ? -9.490 -10.164 9.096 1.00 84.38 219 ASP A CA 1
ATOM 1705 C C . ASP A 1 219 ? -9.710 -9.732 7.637 1.00 84.38 219 ASP A C 1
ATOM 1707 O O . ASP A 1 219 ? -10.327 -10.456 6.862 1.00 84.38 219 ASP A O 1
ATOM 1711 N N . CYS A 1 220 ? -9.086 -8.627 7.197 1.00 84.06 220 CYS A N 1
ATOM 1712 C CA . CYS A 1 220 ? -9.181 -8.199 5.799 1.00 84.06 220 CYS A CA 1
ATOM 1713 C C . CYS A 1 220 ? -8.592 -9.234 4.814 1.00 84.06 220 CYS A C 1
ATOM 1715 O O . CYS A 1 220 ? -8.978 -9.248 3.645 1.00 84.06 220 CYS A O 1
ATOM 1717 N N . ARG A 1 221 ? -7.595 -10.039 5.222 1.00 82.88 221 ARG A N 1
ATOM 1718 C CA . ARG A 1 221 ? -6.976 -11.058 4.353 1.00 82.88 221 ARG A CA 1
ATOM 1719 C C . ARG A 1 221 ? -7.873 -12.273 4.182 1.00 82.88 221 ARG A C 1
ATOM 1721 O O . ARG A 1 221 ? -7.978 -12.773 3.058 1.00 82.88 221 ARG A O 1
ATOM 1728 N N . GLU A 1 222 ? -8.474 -12.754 5.266 1.00 81.75 222 GLU A N 1
ATOM 1729 C CA . GLU A 1 222 ? -9.288 -13.975 5.282 1.00 81.75 222 GLU A CA 1
ATOM 1730 C C . GLU A 1 222 ? -10.439 -13.896 4.272 1.00 81.75 222 GLU A C 1
ATOM 1732 O O . GLU A 1 222 ? -10.619 -14.824 3.481 1.00 81.75 222 GLU A O 1
ATOM 1737 N N . ASP A 1 223 ? -11.078 -12.730 4.160 1.00 73.56 223 ASP A N 1
ATOM 1738 C CA . ASP A 1 223 ? -12.160 -12.450 3.203 1.00 73.56 223 ASP A CA 1
ATOM 1739 C C . ASP A 1 223 ? -11.765 -12.627 1.730 1.00 73.56 223 ASP A C 1
ATOM 1741 O O . ASP A 1 223 ? -12.605 -12.709 0.827 1.00 73.56 223 ASP A O 1
ATOM 1745 N N . THR A 1 224 ? -10.467 -12.656 1.441 1.00 75.81 224 THR A N 1
ATOM 1746 C CA . THR A 1 224 ? -9.980 -12.692 0.063 1.00 75.81 224 THR A CA 1
ATOM 1747 C C . THR A 1 224 ? -9.580 -14.070 -0.415 1.00 75.81 224 THR A C 1
ATOM 1749 O O . THR A 1 224 ? -9.499 -14.261 -1.631 1.00 75.81 224 THR A O 1
ATOM 1752 N N . GLY A 1 225 ? -9.311 -14.998 0.509 1.00 79.94 225 GLY A N 1
ATOM 1753 C CA . GLY A 1 225 ? -8.728 -16.307 0.210 1.00 79.94 225 GLY A CA 1
ATOM 1754 C C . GLY A 1 225 ? -7.323 -16.247 -0.407 1.00 79.94 225 GLY A C 1
ATOM 1755 O O . GLY A 1 225 ? -6.850 -17.249 -0.942 1.00 79.94 225 GLY A O 1
ATOM 1756 N N . VAL A 1 226 ? -6.654 -15.087 -0.381 1.00 80.38 226 VAL A N 1
ATOM 1757 C CA . VAL A 1 226 ? -5.323 -14.891 -0.970 1.00 80.38 226 VAL A CA 1
ATOM 1758 C C . VAL A 1 226 ? -4.259 -14.895 0.122 1.00 80.38 226 VAL A C 1
ATOM 1760 O O . VAL A 1 226 ? -4.385 -14.220 1.141 1.00 80.38 226 VAL A O 1
ATOM 1763 N N . THR A 1 227 ? -3.171 -15.626 -0.115 1.00 84.75 227 THR A N 1
ATOM 1764 C CA . THR A 1 227 ? -1.996 -15.644 0.760 1.00 84.75 227 THR A CA 1
ATOM 1765 C C . THR A 1 227 ? -0.889 -14.745 0.210 1.00 84.75 227 THR A C 1
ATOM 1767 O O . THR A 1 227 ? -0.749 -14.575 -1.003 1.00 84.75 227 THR A O 1
ATOM 1770 N N . SER A 1 228 ? -0.092 -14.166 1.112 1.00 91.06 228 SER A N 1
ATOM 1771 C CA . SER A 1 228 ? 1.103 -13.394 0.765 1.00 91.06 228 SER A CA 1
ATOM 1772 C C . SER A 1 228 ? 2.368 -14.187 1.091 1.00 91.06 228 SER A C 1
ATOM 1774 O O . SER A 1 228 ? 2.521 -14.732 2.189 1.00 91.06 228 SER A O 1
ATOM 1776 N N . ARG A 1 229 ? 3.328 -14.209 0.158 1.00 94.94 229 ARG A N 1
ATOM 1777 C CA . ARG A 1 229 ? 4.676 -14.736 0.443 1.00 94.94 229 ARG A CA 1
ATOM 1778 C C . ARG A 1 229 ? 5.365 -13.965 1.571 1.00 94.94 229 ARG A C 1
ATOM 1780 O O . ARG A 1 229 ? 6.130 -14.557 2.330 1.00 94.94 229 ARG A O 1
ATOM 1787 N N . TYR A 1 230 ? 5.099 -12.665 1.701 1.00 93.81 230 TYR A N 1
ATOM 1788 C CA . TYR A 1 230 ? 5.726 -11.834 2.728 1.00 93.81 230 TYR A CA 1
ATOM 1789 C C . TYR A 1 230 ? 5.209 -12.184 4.117 1.00 93.81 230 TYR A C 1
ATOM 1791 O O . TYR A 1 230 ? 6.009 -12.324 5.034 1.00 93.81 230 TYR A O 1
ATOM 1799 N N . THR A 1 231 ? 3.906 -12.436 4.275 1.00 90.81 231 THR A N 1
ATOM 1800 C CA . THR A 1 231 ? 3.360 -12.887 5.566 1.00 90.81 231 THR A CA 1
ATOM 1801 C C . THR A 1 231 ? 3.908 -14.251 5.966 1.00 90.81 231 THR A C 1
ATOM 1803 O O . THR A 1 231 ? 4.217 -14.457 7.131 1.00 90.81 231 THR A O 1
ATOM 1806 N N . ALA A 1 232 ? 4.100 -15.166 5.010 1.00 90.06 232 ALA A N 1
ATOM 1807 C CA . ALA A 1 232 ? 4.699 -16.470 5.292 1.00 90.06 232 ALA A CA 1
ATOM 1808 C C . ALA A 1 232 ? 6.177 -16.372 5.716 1.00 90.06 232 ALA A C 1
ATOM 1810 O O . ALA A 1 232 ? 6.629 -17.152 6.547 1.00 90.06 232 ALA A O 1
ATOM 1811 N N . LYS A 1 233 ? 6.932 -15.424 5.145 1.00 91.62 233 LYS A N 1
ATOM 1812 C CA . LYS A 1 233 ? 8.374 -15.283 5.390 1.00 91.62 233 LYS A CA 1
ATOM 1813 C C . LYS A 1 233 ? 8.712 -14.385 6.583 1.00 91.62 233 LYS A C 1
ATOM 1815 O O . LYS A 1 233 ? 9.653 -14.680 7.309 1.00 91.62 233 LYS A O 1
ATOM 1820 N N . PHE A 1 234 ? 7.964 -13.300 6.762 1.00 91.75 234 PHE A N 1
ATOM 1821 C CA . PHE A 1 234 ? 8.251 -12.233 7.727 1.00 91.75 234 PHE A CA 1
ATOM 1822 C C . PHE A 1 234 ? 7.136 -12.033 8.756 1.00 91.75 234 PHE A C 1
ATOM 1824 O O . PHE A 1 234 ? 7.385 -11.489 9.823 1.00 91.75 234 PHE A O 1
ATOM 1831 N N . GLY A 1 235 ? 5.917 -12.515 8.493 1.00 82.75 235 GLY A N 1
ATOM 1832 C CA . GLY A 1 235 ? 4.786 -12.426 9.428 1.00 82.75 235 GLY A CA 1
ATOM 1833 C C . GLY A 1 235 ? 4.876 -13.383 10.616 1.00 82.75 235 GLY A C 1
ATOM 1834 O O . GLY A 1 235 ? 3.912 -13.522 11.368 1.00 82.75 235 GLY A O 1
ATOM 1835 N N . GLY A 1 236 ? 6.019 -14.052 10.785 1.00 71.19 236 GLY A N 1
ATOM 1836 C CA . GLY A 1 236 ? 6.288 -14.913 11.916 1.00 71.19 236 GLY A CA 1
ATOM 1837 C C . GLY A 1 236 ? 6.237 -14.131 13.224 1.00 71.19 236 GLY A C 1
ATOM 1838 O O . GLY A 1 236 ? 7.258 -13.672 13.723 1.00 71.19 236 GLY A O 1
ATOM 1839 N N . THR A 1 237 ? 5.084 -14.170 13.890 1.00 49.34 237 THR A N 1
ATOM 1840 C CA . THR A 1 237 ? 5.148 -14.690 15.250 1.00 49.34 237 THR A CA 1
ATOM 1841 C C . THR A 1 237 ? 5.642 -16.118 15.088 1.00 49.34 237 THR A C 1
ATOM 1843 O O . THR A 1 237 ? 4.889 -17.041 14.784 1.00 49.34 237 THR A O 1
ATOM 1846 N N . ALA A 1 238 ? 6.943 -16.328 15.278 1.00 43.22 238 ALA A N 1
ATOM 1847 C CA . ALA A 1 238 ? 7.307 -17.548 15.954 1.00 43.22 238 ALA A CA 1
ATOM 1848 C C . ALA A 1 238 ? 6.509 -17.491 17.262 1.00 43.22 238 ALA A C 1
ATOM 1850 O O . ALA A 1 238 ? 6.937 -16.896 18.248 1.00 43.22 238 ALA A O 1
ATOM 1851 N N . GLN A 1 239 ? 5.315 -18.091 17.271 1.00 40.06 239 GLN A N 1
ATOM 1852 C CA . GLN A 1 239 ? 4.941 -18.874 18.419 1.00 40.06 239 GLN A CA 1
ATOM 1853 C C . GLN A 1 239 ? 6.113 -19.837 18.574 1.00 40.06 239 GLN A C 1
ATOM 1855 O O . GLN A 1 239 ? 6.142 -20.938 18.030 1.00 40.06 239 GLN A O 1
ATOM 1860 N N . ILE A 1 240 ? 7.111 -19.394 19.331 1.00 43.75 240 ILE A N 1
ATOM 1861 C CA . ILE A 1 240 ? 7.799 -20.254 20.259 1.00 43.75 240 ILE A CA 1
ATOM 1862 C C . ILE A 1 240 ? 6.653 -20.737 21.153 1.00 43.75 240 ILE A C 1
ATOM 1864 O O . ILE A 1 240 ? 6.420 -20.217 22.239 1.00 43.75 240 ILE A O 1
ATOM 1868 N N . VAL A 1 241 ? 5.848 -21.679 20.642 1.00 41.22 241 VAL A N 1
ATOM 1869 C CA . VAL A 1 241 ? 5.137 -22.625 21.474 1.00 41.22 241 VAL A CA 1
ATOM 1870 C C . VAL A 1 241 ? 6.292 -23.233 22.221 1.00 41.22 241 VAL A C 1
ATOM 1872 O O . VAL A 1 241 ? 7.098 -23.956 21.638 1.00 41.22 241 VAL A O 1
ATOM 1875 N N . GLY A 1 242 ? 6.491 -22.740 23.439 1.00 40.81 242 GLY A N 1
ATOM 1876 C CA . GLY A 1 242 ? 7.636 -23.078 24.237 1.00 40.81 242 GLY A CA 1
ATOM 1877 C C . GLY A 1 242 ? 7.736 -24.586 24.263 1.00 40.81 242 GLY A C 1
ATOM 1878 O O . GLY A 1 242 ? 7.009 -25.253 24.995 1.00 40.81 242 GLY A O 1
ATOM 1879 N N . SER A 1 243 ? 8.737 -25.107 23.562 1.00 46.12 243 SER A N 1
ATOM 1880 C CA . SER A 1 243 ? 9.304 -26.428 23.800 1.00 46.12 243 SER A CA 1
ATOM 1881 C C . SER A 1 243 ? 9.820 -26.565 25.249 1.00 46.12 243 SER A C 1
ATOM 1883 O O . SER A 1 243 ? 10.412 -27.576 25.600 1.00 46.12 243 SER A O 1
ATOM 1885 N N . GLY A 1 244 ? 9.578 -25.574 26.121 1.00 44.59 244 GLY A N 1
ATOM 1886 C CA . GLY A 1 244 ? 9.681 -25.658 27.573 1.00 44.59 244 GLY A CA 1
ATOM 1887 C C . GLY A 1 244 ? 8.620 -26.542 28.242 1.00 44.59 244 GLY A C 1
ATOM 1888 O O . GLY A 1 244 ? 8.870 -27.003 29.350 1.00 44.59 244 GLY A O 1
ATOM 1889 N N . LEU A 1 245 ? 7.492 -26.872 27.595 1.00 48.53 245 LEU A N 1
ATOM 1890 C CA . LEU A 1 245 ? 6.512 -27.806 28.185 1.00 48.53 245 LEU A CA 1
ATOM 1891 C C . LEU A 1 245 ? 6.885 -29.291 28.019 1.00 48.53 245 LEU A C 1
ATOM 1893 O O . LEU A 1 245 ? 6.398 -30.123 28.780 1.00 48.53 245 LEU A O 1
ATOM 1897 N N . LEU A 1 246 ? 7.811 -29.633 27.113 1.00 48.09 246 LEU A N 1
ATOM 1898 C CA . LEU A 1 246 ? 8.354 -30.997 27.016 1.00 48.09 246 LEU A CA 1
ATOM 1899 C C . LEU A 1 246 ? 9.550 -31.243 27.952 1.00 48.09 246 LEU A C 1
ATOM 1901 O O . LEU A 1 246 ? 9.769 -32.378 28.367 1.00 48.09 246 LEU A O 1
ATOM 1905 N N . LEU A 1 247 ? 10.281 -30.200 28.365 1.00 50.41 247 LEU A N 1
ATOM 1906 C CA . LEU A 1 247 ? 11.390 -30.355 29.318 1.00 50.41 247 LEU A CA 1
ATOM 1907 C C . LEU A 1 247 ? 10.932 -30.414 30.785 1.00 50.41 247 LEU A C 1
ATOM 1909 O O . LEU A 1 247 ? 11.564 -31.107 31.582 1.00 50.41 247 LEU A O 1
ATOM 1913 N N . VAL A 1 248 ? 9.804 -29.787 31.145 1.00 53.16 248 VAL A N 1
ATOM 1914 C CA . VAL A 1 248 ? 9.229 -29.925 32.500 1.00 53.16 248 VAL A CA 1
ATOM 1915 C C . VAL A 1 248 ? 8.597 -31.312 32.704 1.00 53.16 248 VAL A C 1
ATOM 1917 O O . VAL A 1 248 ? 8.704 -31.879 33.790 1.00 53.16 248 VAL A O 1
ATOM 1920 N N . GLY A 1 249 ? 8.033 -31.921 31.652 1.00 50.28 249 GLY A N 1
ATOM 1921 C CA . GLY A 1 249 ? 7.510 -33.293 31.704 1.00 50.28 249 GLY A CA 1
ATOM 1922 C C . GLY A 1 249 ? 8.589 -34.357 31.959 1.00 50.28 249 GLY A C 1
ATOM 1923 O O . GLY A 1 249 ? 8.374 -35.269 32.757 1.00 50.28 249 GLY A O 1
ATOM 1924 N N . CYS A 1 250 ? 9.779 -34.214 31.362 1.00 53.84 250 CYS A N 1
ATOM 1925 C CA . CYS A 1 250 ? 10.893 -35.141 31.600 1.00 53.84 250 CYS A CA 1
ATOM 1926 C C . CYS A 1 250 ? 11.507 -35.009 33.005 1.00 53.84 250 CYS A C 1
ATOM 1928 O O . CYS A 1 250 ? 11.901 -36.017 33.589 1.00 53.84 250 CYS A O 1
ATOM 1930 N N . PHE A 1 251 ? 11.555 -33.809 33.594 1.00 54.81 251 PHE A N 1
ATOM 1931 C CA . PHE A 1 251 ? 12.098 -33.641 34.950 1.00 54.81 251 PHE A CA 1
ATOM 1932 C C . PHE A 1 251 ? 11.196 -34.236 36.043 1.00 54.81 251 PHE A C 1
ATOM 1934 O O . PHE A 1 251 ? 11.705 -34.799 37.013 1.00 54.81 251 PHE A O 1
ATOM 1941 N N . ILE A 1 252 ? 9.869 -34.180 35.880 1.00 57.66 252 ILE A N 1
ATOM 1942 C CA . ILE A 1 252 ? 8.932 -34.762 36.858 1.00 57.66 252 ILE A CA 1
ATOM 1943 C C . ILE A 1 252 ? 8.943 -36.301 36.798 1.00 57.66 252 ILE A C 1
ATOM 1945 O O . ILE A 1 252 ? 8.888 -36.953 37.841 1.00 57.66 252 ILE A O 1
ATOM 1949 N N . LEU A 1 253 ? 9.104 -36.900 35.611 1.00 54.84 253 LEU A N 1
ATOM 1950 C CA . LEU A 1 253 ? 9.213 -38.360 35.465 1.00 54.84 253 LEU A CA 1
ATOM 1951 C C . LEU A 1 253 ? 10.543 -38.927 35.998 1.00 54.84 253 LEU A C 1
ATOM 1953 O O . LEU A 1 253 ? 10.554 -40.020 36.568 1.00 54.84 253 LEU A O 1
ATOM 1957 N N . CYS A 1 254 ? 11.645 -38.173 35.910 1.00 55.91 254 CYS A N 1
ATOM 1958 C CA . CYS A 1 254 ? 12.910 -38.570 36.537 1.00 55.91 254 CYS A CA 1
ATOM 1959 C C . CYS A 1 254 ? 12.866 -38.498 38.073 1.00 55.91 254 CYS A C 1
ATOM 1961 O O . CYS A 1 254 ? 13.452 -39.351 38.732 1.00 55.91 254 CYS A O 1
ATOM 1963 N N . LEU A 1 255 ? 12.148 -37.537 38.667 1.00 55.22 255 LEU A N 1
ATOM 1964 C CA . LEU A 1 255 ? 12.036 -37.436 40.131 1.00 55.22 255 LEU A CA 1
ATOM 1965 C C . LEU A 1 255 ? 11.148 -38.530 40.749 1.00 55.22 255 LEU A C 1
ATOM 1967 O O . LEU A 1 255 ? 11.404 -38.956 41.873 1.00 55.22 255 LEU A O 1
ATOM 1971 N N . MET A 1 256 ? 10.150 -39.030 40.016 1.00 57.03 256 MET A N 1
ATOM 1972 C CA . MET A 1 256 ? 9.268 -40.107 40.489 1.00 57.03 256 MET A CA 1
ATOM 1973 C C . MET A 1 256 ? 9.931 -41.497 40.465 1.00 57.03 256 MET A C 1
ATOM 1975 O O . MET A 1 256 ? 9.530 -42.369 41.230 1.00 57.03 256 MET A O 1
ATOM 1979 N N . SER A 1 257 ? 10.973 -41.709 39.651 1.00 56.75 257 SER A N 1
ATOM 1980 C CA . SER A 1 257 ? 11.678 -43.005 39.586 1.00 56.75 257 SER A CA 1
ATOM 1981 C C . SER A 1 257 ? 12.693 -43.211 40.721 1.00 56.75 257 SER A C 1
ATOM 1983 O O . SER A 1 257 ? 13.092 -44.338 40.995 1.00 56.75 257 SER A O 1
ATOM 1985 N N . SER A 1 258 ? 13.090 -42.144 41.420 1.00 57.41 258 SER A N 1
ATOM 1986 C CA . SER A 1 258 ? 14.093 -42.200 42.498 1.00 57.41 258 SER A CA 1
ATOM 1987 C C . SER A 1 258 ? 13.507 -42.507 43.881 1.00 57.41 258 SER A C 1
ATOM 1989 O O . SER A 1 258 ? 14.262 -42.695 44.831 1.00 57.41 258 SER A O 1
ATOM 1991 N N . TYR A 1 259 ? 12.177 -42.524 44.028 1.00 54.94 259 TYR A N 1
ATOM 1992 C CA . TYR A 1 259 ? 11.515 -42.647 45.336 1.00 54.94 259 TYR A CA 1
ATOM 1993 C C . TYR A 1 259 ? 11.079 -44.082 45.687 1.00 54.94 259 TYR A C 1
ATOM 1995 O O . TYR A 1 259 ? 10.469 -44.297 46.731 1.00 54.94 259 TYR A O 1
ATOM 2003 N N . GLN A 1 260 ? 11.389 -45.076 44.844 1.00 54.94 260 GLN A N 1
ATOM 2004 C CA . GLN A 1 260 ? 10.899 -46.456 44.994 1.00 54.94 260 GLN A CA 1
ATOM 2005 C C . GLN A 1 260 ? 11.973 -47.504 45.342 1.00 54.94 260 GLN A C 1
ATOM 2007 O O . GLN A 1 260 ? 11.724 -48.698 45.212 1.00 54.94 260 GLN A O 1
ATOM 2012 N N . THR A 1 261 ? 13.149 -47.090 45.821 1.00 53.62 261 THR A N 1
ATOM 2013 C CA . THR A 1 261 ? 14.230 -48.011 46.239 1.00 53.62 261 THR A CA 1
ATOM 2014 C C . THR A 1 261 ? 14.740 -47.742 47.654 1.00 53.62 261 THR A C 1
ATOM 2016 O O . THR A 1 261 ? 15.943 -47.702 47.877 1.00 53.62 261 THR A O 1
ATOM 2019 N N . ASN A 1 262 ? 13.833 -47.551 48.613 1.00 50.97 262 ASN A N 1
ATOM 2020 C CA . ASN A 1 262 ? 14.124 -47.721 50.041 1.00 50.97 262 ASN A CA 1
ATOM 2021 C C . ASN A 1 262 ? 12.864 -48.237 50.750 1.00 50.97 262 ASN A C 1
ATOM 2023 O O . ASN A 1 262 ? 12.098 -47.471 51.333 1.00 50.97 262 ASN A O 1
ATOM 2027 N N . GLY A 1 263 ? 12.656 -49.546 50.637 1.00 49.41 263 GLY A N 1
ATOM 2028 C CA . GLY A 1 263 ? 11.687 -50.351 51.372 1.00 49.41 263 GLY A CA 1
ATOM 2029 C C . GLY A 1 263 ? 12.192 -51.780 51.406 1.00 49.41 263 GLY A C 1
ATOM 2030 O O . GLY A 1 263 ? 12.544 -52.271 50.310 1.00 49.41 263 GLY A O 1
#

Solvent-accessible surface area (backbone atoms only — not comparable to full-atom values): 15305 Å² total; per-residue (Å²): 137,89,79,90,83,82,76,68,52,50,67,45,61,56,84,78,61,100,61,101,72,75,49,51,65,29,51,27,50,56,50,50,52,54,51,58,53,57,65,57,64,74,65,76,85,77,97,79,87,88,83,87,92,84,85,85,82,85,82,92,72,88,85,68,90,68,54,62,60,53,54,53,49,52,52,53,43,54,39,44,49,51,46,54,52,54,38,50,75,45,46,67,60,40,50,52,46,34,65,74,41,35,86,77,42,86,47,59,69,40,51,41,42,64,55,46,62,44,70,70,27,42,49,23,12,47,53,37,36,55,73,74,45,50,71,61,47,63,77,42,43,64,54,41,77,68,37,71,63,54,59,51,32,38,54,54,32,51,52,43,41,52,52,53,39,50,40,61,76,64,68,72,62,59,71,69,59,52,26,53,53,44,31,52,36,51,50,55,29,47,58,44,44,25,51,48,32,30,72,63,34,61,64,45,13,50,50,48,40,18,31,54,50,18,31,37,46,69,71,54,30,62,82,64,78,63,83,26,68,25,39,73,72,56,52,62,72,72,73,71,68,58,71,61,66,62,54,55,55,54,54,56,57,56,60,63,68,71,74,77,82,83,129

Mean predicted aligned error: 12.98 Å

Radius of gyration: 24.89 Å; Cα contacts (8 Å, |Δi|>4): 230; chains: 1; bounding box: 56×84×86 Å

Sequence (263 aa):
MGSTSFSFLLAVLSLCSSVTSQSVAQNCLNAQIRNNLQDADGDNIINNNNNNLNNDNNNNGNDNNGNENQINQQRAEDVTIAAFESICRNYENYITCFEGRLPLSNQPADRFLQLVFTRGNMEVAYQGLCTLDLQELRNVIRCVLSTPEVRRCYNNFNRGVNQVVNLINQNQLPAVTLQELACNVSVGRYRCETAVYAQCDPAAGRIMRDFFYAGVTNDCREDTGVTSRYTAKFGGTAQIVGSGLLLVGCFILCLMSSYQTNG